Protein AF-A0A9E2MMY2-F1 (afdb_monomer_lite)

Foldseek 3Di:
DDDDDDDDDDDDDDPPPVVPVLCCVVVVVVVVVPPDDDDDDDDDDDDDDDDDDDDDDDDQVVPVFDDVPDQDEDDPDFDAKAFPDWDADPVHRVDIDTDIDRGRHPDDDPVRVVLNVQLVVLVVVDDPVQPDADLRPVCPPGGGDPSLCVGPNSVVRSSVSSVVVSNVCNQLVCPDPNVVVVVVVVLVVCCVVVVDSCPPDDD

Structure (mmCIF, N/CA/C/O backbone):
data_AF-A0A9E2MMY2-F1
#
_entry.id   AF-A0A9E2MMY2-F1
#
loop_
_atom_site.group_PDB
_atom_site.id
_atom_site.type_symbol
_atom_site.label_atom_id
_atom_site.label_alt_id
_atom_site.label_comp_id
_atom_site.label_asym_id
_atom_site.label_entity_id
_atom_site.label_seq_id
_atom_site.pdbx_PDB_ins_code
_atom_site.Cartn_x
_atom_site.Cartn_y
_atom_site.Cartn_z
_atom_site.occupancy
_atom_site.B_iso_or_equiv
_atom_site.auth_seq_id
_atom_site.auth_comp_id
_atom_site.auth_asym_id
_atom_site.auth_atom_id
_atom_site.pdbx_PDB_model_num
ATOM 1 N N . MET A 1 1 ? 23.130 -19.398 -64.963 1.00 34.16 1 MET A N 1
ATOM 2 C CA . MET A 1 1 ? 22.962 -17.946 -64.728 1.00 34.16 1 MET A CA 1
ATOM 3 C C . MET A 1 1 ? 21.479 -17.681 -64.464 1.00 34.16 1 MET A C 1
ATOM 5 O O . MET A 1 1 ? 20.684 -18.118 -65.278 1.00 34.16 1 MET A O 1
ATOM 9 N N . GLY A 1 2 ? 21.105 -17.039 -63.345 1.00 35.06 2 GLY A N 1
ATOM 10 C CA . GLY A 1 2 ? 19.756 -16.465 -63.139 1.00 35.06 2 GLY A CA 1
ATOM 11 C C . GLY A 1 2 ? 18.801 -17.189 -62.168 1.00 35.06 2 GLY A C 1
ATOM 12 O O . GLY A 1 2 ? 18.186 -18.184 -62.518 1.00 35.06 2 GLY A O 1
ATOM 13 N N . LYS A 1 3 ? 18.647 -16.631 -60.956 1.00 42.19 3 LYS A N 1
ATOM 14 C CA . LYS A 1 3 ? 17.659 -16.965 -59.901 1.00 42.19 3 LYS A CA 1
ATOM 15 C C . LYS A 1 3 ? 16.269 -16.361 -60.192 1.00 42.19 3 LYS A C 1
ATOM 17 O O . LYS A 1 3 ? 16.224 -15.300 -60.806 1.00 42.19 3 LYS A O 1
ATOM 22 N N . LYS A 1 4 ? 15.200 -16.913 -59.582 1.00 36.19 4 LYS A N 1
ATOM 23 C CA . LYS A 1 4 ? 14.086 -16.213 -58.860 1.00 36.19 4 LYS A CA 1
ATOM 24 C C . LYS A 1 4 ? 13.080 -17.261 -58.323 1.00 36.19 4 LYS A C 1
ATOM 26 O O . LYS A 1 4 ? 12.493 -17.988 -59.105 1.00 36.19 4 LYS A O 1
ATOM 31 N N . ARG A 1 5 ? 13.066 -17.577 -57.018 1.00 32.00 5 ARG A N 1
ATOM 32 C CA . ARG A 1 5 ? 12.235 -17.007 -55.921 1.00 32.00 5 ARG A CA 1
ATOM 33 C C . ARG A 1 5 ? 10.723 -16.962 -56.214 1.00 32.00 5 ARG A C 1
ATOM 35 O O . ARG A 1 5 ? 10.260 -16.039 -56.870 1.00 32.00 5 ARG A O 1
ATOM 42 N N . LEU A 1 6 ? 9.977 -17.880 -55.593 1.00 31.36 6 LEU A N 1
ATOM 43 C CA . LEU A 1 6 ? 8.548 -17.753 -55.289 1.00 31.36 6 LEU A CA 1
ATOM 44 C C . LEU A 1 6 ? 8.405 -17.636 -53.767 1.00 31.36 6 LEU A C 1
ATOM 46 O O . LEU A 1 6 ? 8.949 -18.445 -53.020 1.00 31.36 6 LEU A O 1
ATOM 50 N N . ASN A 1 7 ? 7.732 -16.578 -53.327 1.00 30.97 7 ASN A N 1
ATOM 51 C CA . ASN A 1 7 ? 7.514 -16.216 -51.934 1.00 30.97 7 ASN A CA 1
ATOM 52 C C . ASN A 1 7 ? 6.001 -16.286 -51.687 1.00 30.97 7 ASN A C 1
ATOM 54 O O . ASN A 1 7 ? 5.249 -15.610 -52.386 1.00 30.97 7 ASN A O 1
ATOM 58 N N . LYS A 1 8 ? 5.550 -17.094 -50.725 1.00 35.22 8 LYS A N 1
ATOM 59 C CA . LYS A 1 8 ? 4.157 -17.100 -50.257 1.00 35.22 8 LYS A CA 1
ATOM 60 C C . LYS A 1 8 ? 4.172 -17.274 -48.738 1.00 35.22 8 LYS A C 1
ATOM 62 O O . LYS A 1 8 ? 4.314 -18.383 -48.241 1.00 35.22 8 LYS A O 1
ATOM 67 N N . LYS A 1 9 ? 4.074 -16.162 -48.007 1.00 37.97 9 LYS A N 1
ATOM 68 C CA . LYS A 1 9 ? 3.714 -16.148 -46.584 1.00 37.97 9 LYS A CA 1
ATOM 69 C C . LYS A 1 9 ? 2.295 -15.592 -46.469 1.00 37.97 9 LYS A C 1
ATOM 71 O O . LYS A 1 9 ? 2.077 -14.413 -46.717 1.00 37.97 9 LYS A O 1
ATOM 76 N N . GLN A 1 10 ? 1.359 -16.472 -46.132 1.00 39.06 10 GLN A N 1
ATOM 77 C CA . GLN A 1 10 ? 0.158 -16.150 -45.355 1.00 39.06 10 GLN A CA 1
ATOM 78 C C . GLN A 1 10 ? 0.608 -16.264 -43.880 1.00 39.06 10 GLN A C 1
ATOM 80 O O . GLN A 1 10 ? 1.403 -17.146 -43.573 1.00 39.06 10 GLN A O 1
ATOM 85 N N . GLY A 1 11 ? 0.339 -15.346 -42.955 1.00 36.75 11 GLY A N 1
ATOM 86 C CA . GLY A 1 11 ? -0.943 -14.726 -42.651 1.00 36.75 11 GLY A CA 1
ATOM 87 C C . GLY A 1 11 ? -1.525 -15.449 -41.433 1.00 36.75 11 GLY A C 1
ATOM 88 O O . GLY A 1 11 ? -2.420 -16.265 -41.601 1.00 36.75 11 GLY A O 1
ATOM 89 N N . LEU A 1 12 ? -0.969 -15.216 -40.236 1.00 35.38 12 LEU A N 1
ATOM 90 C CA . LEU A 1 12 ? -1.560 -15.664 -38.972 1.00 35.38 12 LEU A CA 1
ATOM 91 C C . LEU A 1 12 ? -1.429 -14.536 -37.938 1.00 35.38 12 LEU A C 1
ATOM 93 O O . LEU A 1 12 ? -0.356 -13.953 -37.784 1.00 35.38 12 LEU A O 1
ATOM 97 N N . SER A 1 13 ? -2.567 -14.186 -37.347 1.00 35.31 13 SER A N 1
ATOM 98 C CA . SER A 1 13 ? -2.891 -12.875 -36.785 1.00 35.31 13 SER A CA 1
ATOM 99 C C . SER A 1 13 ? -2.372 -12.625 -35.364 1.00 35.31 13 SER A C 1
ATOM 101 O O . SER A 1 13 ? -1.990 -13.530 -34.629 1.00 35.31 13 SER A O 1
ATOM 103 N N . PHE A 1 14 ? -2.371 -11.340 -35.016 1.00 33.84 14 PHE A N 1
ATOM 104 C CA . PHE A 1 14 ? -1.558 -10.647 -34.017 1.00 33.84 14 PHE A CA 1
ATOM 105 C C . PHE A 1 14 ? -1.984 -10.779 -32.543 1.00 33.84 14 PHE A C 1
ATOM 107 O O . PHE A 1 14 ? -1.267 -10.305 -31.666 1.00 33.84 14 PHE A O 1
ATOM 114 N N . GLU A 1 15 ? -3.114 -11.415 -32.234 1.00 37.75 15 GLU A N 1
ATOM 115 C CA . GLU A 1 15 ? -3.654 -11.435 -30.861 1.00 37.75 15 GLU A CA 1
ATOM 116 C C . GLU A 1 15 ? -2.838 -12.291 -29.874 1.00 37.75 15 GLU A C 1
ATOM 118 O O . GLU A 1 15 ? -2.924 -12.103 -28.664 1.00 37.75 15 GLU A O 1
ATOM 123 N N . VAL A 1 16 ? -1.987 -13.198 -30.363 1.00 38.97 16 VAL A N 1
ATOM 124 C CA . VAL A 1 16 ? -1.339 -14.223 -29.522 1.00 38.97 16 VAL A CA 1
ATOM 125 C C . VAL A 1 16 ? -0.078 -13.719 -28.797 1.00 38.97 16 VAL A C 1
ATOM 127 O O . VAL A 1 16 ? 0.334 -14.302 -27.797 1.00 38.97 16 VAL A O 1
ATOM 130 N N . ILE A 1 17 ? 0.557 -12.633 -29.255 1.00 43.91 17 ILE A N 1
ATOM 131 C CA . ILE A 1 17 ? 1.923 -12.285 -28.808 1.00 43.91 17 ILE A CA 1
ATOM 132 C C . ILE A 1 17 ? 1.941 -11.183 -27.735 1.00 43.91 17 ILE A C 1
ATOM 134 O O . ILE A 1 17 ? 2.818 -11.198 -26.870 1.00 43.91 17 ILE A O 1
ATOM 138 N N . CYS A 1 18 ? 0.939 -10.295 -27.697 1.00 33.91 18 CYS A N 1
ATOM 139 C CA . CYS A 1 18 ? 0.787 -9.316 -26.609 1.00 33.91 18 CYS A CA 1
ATOM 140 C C . CYS A 1 18 ? 0.505 -9.974 -25.249 1.00 33.91 18 CYS A C 1
ATOM 142 O O . CYS A 1 18 ? 0.874 -9.411 -24.220 1.00 33.91 18 CYS A O 1
ATOM 144 N N . LEU A 1 19 ? -0.049 -11.193 -25.236 1.00 37.06 19 LEU A N 1
ATOM 145 C CA . LEU A 1 19 ? -0.150 -11.996 -24.018 1.00 37.06 19 LEU A CA 1
ATOM 146 C C . LEU A 1 19 ? 1.226 -12.419 -23.478 1.00 37.06 19 LEU A C 1
ATOM 148 O O . LEU A 1 19 ? 1.378 -12.529 -22.270 1.00 37.06 19 LEU A O 1
ATOM 152 N N . GLY A 1 20 ? 2.236 -12.636 -24.329 1.00 34.47 20 GLY A N 1
ATOM 153 C CA . GLY A 1 20 ? 3.496 -13.289 -23.946 1.00 34.47 20 GLY A CA 1
ATOM 154 C C . GLY A 1 20 ? 4.449 -12.433 -23.105 1.00 34.47 20 GLY A C 1
ATOM 155 O O . GLY A 1 20 ? 5.055 -12.931 -22.157 1.00 34.47 20 GLY A O 1
ATOM 156 N N . ALA A 1 21 ? 4.575 -11.139 -23.411 1.00 40.56 21 ALA A N 1
ATOM 157 C CA . ALA A 1 21 ? 5.484 -10.243 -22.682 1.00 40.56 21 ALA A CA 1
ATOM 158 C C . ALA A 1 21 ? 4.970 -9.925 -21.272 1.00 40.56 21 ALA A C 1
ATOM 160 O O . ALA A 1 21 ? 5.740 -9.828 -20.317 1.00 40.56 21 ALA A O 1
ATOM 161 N N . ALA A 1 22 ? 3.655 -9.848 -21.129 1.00 38.72 22 ALA A N 1
ATOM 162 C CA . ALA A 1 22 ? 3.028 -9.756 -19.834 1.00 38.72 22 ALA A CA 1
ATOM 163 C C . ALA A 1 22 ? 2.937 -11.069 -19.083 1.00 38.72 22 ALA A C 1
ATOM 165 O O . ALA A 1 22 ? 3.104 -11.060 -17.868 1.00 38.72 22 ALA A O 1
ATOM 166 N N . LEU A 1 23 ? 2.752 -12.191 -19.787 1.00 36.75 23 LEU A N 1
ATOM 167 C CA . LEU A 1 23 ? 2.915 -13.506 -19.185 1.00 36.75 23 LEU A CA 1
ATOM 168 C C . LEU A 1 23 ? 4.299 -13.626 -18.552 1.00 36.75 23 LEU A C 1
ATOM 170 O O . LEU A 1 23 ? 4.394 -14.224 -17.504 1.00 36.75 23 LEU A O 1
ATOM 174 N N . CYS A 1 24 ? 5.365 -13.045 -19.111 1.00 39.19 24 CYS A N 1
ATOM 175 C CA . CYS A 1 24 ? 6.695 -13.124 -18.496 1.00 39.19 24 CYS A CA 1
ATOM 176 C C . CYS A 1 24 ? 6.845 -12.292 -17.213 1.00 39.19 24 CYS A C 1
ATOM 178 O O . CYS A 1 24 ? 7.528 -12.736 -16.292 1.00 39.19 24 CYS A O 1
ATOM 180 N N . VAL A 1 25 ? 6.212 -11.119 -17.120 1.00 45.75 25 VAL A N 1
ATOM 181 C CA . VAL A 1 25 ? 6.249 -10.301 -15.893 1.00 45.75 25 VAL A CA 1
ATOM 182 C C . VAL A 1 25 ? 5.303 -10.881 -14.836 1.00 45.75 25 VAL A C 1
ATOM 184 O O . VAL A 1 25 ? 5.687 -11.009 -13.677 1.00 45.75 25 VAL A O 1
ATOM 187 N N . VAL A 1 26 ? 4.116 -11.340 -15.245 1.00 44.44 26 VAL A N 1
ATOM 188 C CA . VAL A 1 26 ? 3.128 -11.974 -14.362 1.00 44.44 26 VAL A CA 1
ATOM 189 C C . VAL A 1 26 ? 3.570 -13.383 -13.940 1.00 44.44 26 VAL A C 1
ATOM 191 O O . VAL A 1 26 ? 3.499 -13.671 -12.755 1.00 44.44 26 VAL A O 1
ATOM 194 N N . LEU A 1 27 ? 4.127 -14.237 -14.817 1.00 41.03 27 LEU A N 1
ATOM 195 C CA . LEU A 1 27 ? 4.747 -15.517 -14.412 1.00 41.03 27 LEU A CA 1
ATOM 196 C C . LEU A 1 27 ? 6.013 -15.306 -13.589 1.00 41.03 27 LEU A C 1
ATOM 198 O O . LEU A 1 27 ? 6.282 -16.124 -12.719 1.00 41.03 27 LEU A O 1
ATOM 202 N N . GLY A 1 28 ? 6.800 -14.259 -13.845 1.00 37.38 28 GLY A N 1
ATOM 203 C CA . GLY A 1 28 ? 7.995 -13.968 -13.052 1.00 37.38 28 GLY A CA 1
ATOM 204 C C . GLY A 1 28 ? 7.655 -13.663 -11.592 1.00 37.38 28 GLY A C 1
ATOM 205 O O . GLY A 1 28 ? 8.323 -14.160 -10.690 1.00 37.38 28 GLY A O 1
ATOM 206 N N . VAL A 1 29 ? 6.572 -12.914 -11.364 1.00 43.22 29 VAL A N 1
ATOM 207 C CA . VAL A 1 29 ? 6.043 -12.619 -10.023 1.00 43.22 29 VAL A CA 1
ATOM 208 C C . VAL A 1 29 ? 5.261 -13.816 -9.456 1.00 43.22 29 VAL A C 1
ATOM 210 O O . VAL A 1 29 ? 5.439 -14.170 -8.295 1.00 43.22 29 VAL A O 1
ATOM 213 N N . PHE A 1 30 ? 4.470 -14.519 -10.273 1.00 37.09 30 PHE A N 1
ATOM 214 C CA . PHE A 1 30 ? 3.675 -15.680 -9.852 1.00 37.09 30 PHE A CA 1
ATOM 215 C C . PHE A 1 30 ? 4.541 -16.892 -9.479 1.00 37.09 30 PHE A C 1
ATOM 217 O O . PHE A 1 30 ? 4.286 -17.519 -8.461 1.00 37.09 30 PHE A O 1
ATOM 224 N N . LEU A 1 31 ? 5.604 -17.210 -10.227 1.00 38.94 31 LEU A N 1
ATOM 225 C CA . LEU A 1 31 ? 6.521 -18.315 -9.901 1.00 38.94 31 LEU A CA 1
ATOM 226 C C . LEU A 1 31 ? 7.368 -18.041 -8.648 1.00 38.94 31 LEU A C 1
ATOM 228 O O . LEU A 1 31 ? 7.839 -18.991 -8.025 1.00 38.94 31 LEU A O 1
ATOM 232 N N . LEU A 1 32 ? 7.534 -16.771 -8.260 1.00 38.75 32 LEU A N 1
ATOM 233 C CA . LEU A 1 32 ? 8.183 -16.394 -7.003 1.00 38.75 32 LEU A CA 1
ATOM 234 C C . LEU A 1 32 ? 7.236 -16.559 -5.797 1.00 38.75 32 LEU A C 1
ATOM 236 O O . LEU A 1 32 ? 7.692 -16.890 -4.708 1.00 38.75 32 LEU A O 1
ATOM 240 N N . VAL A 1 33 ? 5.924 -16.381 -6.001 1.00 38.16 33 VAL A N 1
ATOM 241 C CA . VAL A 1 33 ? 4.885 -16.500 -4.959 1.00 38.16 33 VAL A CA 1
ATOM 242 C C . VAL A 1 33 ? 4.373 -17.944 -4.795 1.00 38.16 33 VAL A C 1
ATOM 244 O O . VAL A 1 33 ? 4.012 -18.346 -3.693 1.00 38.16 33 VAL A O 1
ATOM 247 N N . ASN A 1 34 ? 4.393 -18.772 -5.847 1.00 35.41 34 ASN A N 1
ATOM 248 C CA . ASN A 1 34 ? 3.735 -20.090 -5.868 1.00 35.41 34 ASN A CA 1
ATOM 249 C C . ASN A 1 34 ? 4.626 -21.305 -5.529 1.00 35.41 34 ASN A C 1
ATOM 251 O O . ASN A 1 34 ? 4.376 -22.421 -5.981 1.00 35.41 34 ASN A O 1
ATOM 255 N N . GLN A 1 35 ? 5.650 -21.127 -4.690 1.00 39.09 35 GLN A N 1
ATOM 256 C CA . GLN A 1 35 ? 6.367 -22.252 -4.058 1.00 39.09 35 GLN A CA 1
ATOM 257 C C . GLN A 1 35 ? 5.561 -22.913 -2.921 1.00 39.09 35 GLN A C 1
ATOM 259 O O . GLN A 1 35 ? 6.082 -23.770 -2.210 1.00 39.09 35 GLN A O 1
ATOM 264 N N . ASN A 1 36 ? 4.290 -22.549 -2.727 1.00 45.91 36 ASN A N 1
ATOM 265 C CA . ASN A 1 36 ? 3.460 -23.131 -1.684 1.00 45.91 36 ASN A CA 1
ATOM 266 C C . ASN A 1 36 ? 2.007 -23.291 -2.147 1.00 45.91 36 ASN A C 1
ATOM 268 O O . ASN A 1 36 ? 1.392 -22.332 -2.597 1.00 45.91 36 ASN A O 1
ATOM 272 N N . LYS A 1 37 ? 1.465 -24.492 -1.909 1.00 40.81 37 LYS A N 1
ATOM 273 C CA . LYS A 1 37 ? 0.063 -24.933 -2.060 1.00 40.81 37 LYS A CA 1
ATOM 274 C C . LYS A 1 37 ? -0.327 -25.529 -3.420 1.00 40.81 37 LYS A C 1
ATOM 276 O O . LYS A 1 37 ? -0.730 -24.866 -4.369 1.00 40.81 37 LYS A O 1
ATOM 281 N N . GLY A 1 38 ? -0.300 -26.861 -3.442 1.00 30.50 38 GLY A N 1
ATOM 282 C CA . GLY A 1 38 ? -1.180 -27.656 -4.288 1.00 30.50 38 GLY A CA 1
ATOM 283 C C . GLY A 1 38 ? -2.583 -27.809 -3.684 1.00 30.50 38 GLY A C 1
ATOM 284 O O . GLY A 1 38 ? -2.770 -27.606 -2.488 1.00 30.50 38 GLY A O 1
ATOM 285 N N . LEU A 1 39 ? -3.493 -28.277 -4.552 1.00 31.38 39 LEU A N 1
ATOM 286 C CA . LEU A 1 39 ? -4.839 -28.850 -4.343 1.00 31.38 39 LEU A CA 1
ATOM 287 C C . LEU A 1 39 ? -6.065 -28.007 -4.770 1.00 31.38 39 LEU A C 1
ATOM 289 O O . LEU A 1 39 ? -6.572 -27.164 -4.048 1.00 31.38 39 LEU A O 1
ATOM 293 N N . GLN A 1 40 ? -6.583 -28.437 -5.933 1.00 28.12 40 GLN A N 1
ATOM 294 C CA . GLN A 1 40 ? -7.980 -28.801 -6.258 1.00 28.12 40 GLN A CA 1
ATOM 295 C C . GLN A 1 40 ? -9.056 -27.722 -6.514 1.00 28.12 40 GLN A C 1
ATOM 297 O O . GLN A 1 40 ? -9.657 -27.148 -5.619 1.00 28.12 40 GLN A O 1
ATOM 302 N N . LYS A 1 41 ? -9.364 -27.609 -7.818 1.00 32.75 41 LYS A N 1
ATOM 303 C CA . LYS A 1 41 ? -10.674 -27.596 -8.511 1.00 32.75 41 LYS A CA 1
ATOM 304 C C . LYS A 1 41 ? -11.957 -27.511 -7.659 1.00 32.75 41 LYS A C 1
ATOM 306 O O . LYS A 1 41 ? -12.248 -28.426 -6.899 1.00 32.75 41 LYS A O 1
ATOM 311 N N . SER A 1 42 ? -12.866 -26.609 -8.042 1.00 26.83 42 SER A N 1
ATOM 312 C CA . SER A 1 42 ? -14.202 -26.991 -8.547 1.00 26.83 42 SER A CA 1
ATOM 313 C C . SER A 1 42 ? -14.981 -25.794 -9.115 1.00 26.83 42 SER A C 1
ATOM 315 O O . SER A 1 42 ? -14.781 -24.643 -8.750 1.00 26.83 42 SER A O 1
ATOM 317 N N . SER A 1 43 ? -15.807 -26.118 -10.103 1.00 27.80 43 SER A N 1
ATOM 318 C CA . SER A 1 43 ? -16.690 -25.280 -10.913 1.00 27.80 43 SER A CA 1
ATOM 319 C C . SER A 1 43 ? -17.951 -24.830 -10.179 1.00 27.80 43 SER A C 1
ATOM 321 O O . SER A 1 43 ? -18.477 -25.624 -9.407 1.00 27.80 43 SER A O 1
ATOM 323 N N . LEU A 1 44 ? -18.536 -23.696 -10.581 1.00 26.50 44 LEU A N 1
ATOM 324 C CA . LEU A 1 44 ? -19.934 -23.573 -11.045 1.00 26.50 44 LEU A CA 1
ATOM 325 C C . LEU A 1 44 ? -20.253 -22.093 -11.299 1.00 26.50 44 LEU A C 1
ATOM 327 O O . LEU A 1 44 ? -20.011 -21.241 -10.451 1.00 26.50 44 LEU A O 1
ATOM 331 N N . GLY A 1 45 ? -20.747 -21.789 -12.499 1.00 26.41 45 GLY A N 1
ATOM 332 C CA . GLY A 1 45 ? -21.115 -20.434 -12.896 1.00 26.41 45 GLY A CA 1
ATOM 333 C C . GLY A 1 45 ? -22.561 -20.090 -12.580 1.00 26.41 45 GLY A C 1
ATOM 334 O O . GLY A 1 45 ? -23.385 -20.984 -12.441 1.00 26.41 45 GLY A O 1
ATOM 335 N N . VAL A 1 46 ? -22.865 -18.793 -12.579 1.00 25.97 46 VAL A N 1
ATOM 336 C CA . VAL A 1 46 ? -24.166 -18.240 -12.969 1.00 25.97 46 VAL A CA 1
ATOM 337 C C . VAL A 1 46 ? -23.909 -16.885 -13.627 1.00 25.97 46 VAL A C 1
ATOM 339 O O . VAL A 1 46 ? -23.142 -16.061 -13.138 1.00 25.97 46 VAL A O 1
ATOM 342 N N . SER A 1 47 ? -24.533 -16.716 -14.786 1.00 28.81 47 SER A N 1
ATOM 343 C CA . SER A 1 47 ? -24.545 -15.521 -15.617 1.00 28.81 47 SER A CA 1
ATOM 344 C C . SER A 1 47 ? -25.461 -14.457 -15.012 1.00 28.81 47 SER A C 1
ATOM 346 O O . SER A 1 47 ? -26.582 -14.780 -14.622 1.00 28.81 47 SER A O 1
ATOM 348 N N . GLN A 1 48 ? -25.033 -13.195 -15.001 1.00 28.39 48 GLN A N 1
ATOM 349 C CA . GLN A 1 48 ? -25.959 -12.068 -15.072 1.00 28.39 48 GLN A CA 1
ATOM 350 C C . GLN A 1 48 ? -25.280 -10.882 -15.756 1.00 28.39 48 GLN A C 1
ATOM 352 O O . GLN A 1 48 ? -24.213 -10.417 -15.367 1.00 28.39 48 GLN A O 1
ATOM 357 N N . THR A 1 49 ? -25.906 -10.474 -16.851 1.00 32.44 49 THR A N 1
ATOM 358 C CA . THR A 1 49 ? -25.566 -9.364 -17.733 1.00 32.44 49 THR A CA 1
ATOM 359 C C . THR A 1 49 ? -25.715 -8.032 -17.003 1.00 32.44 49 THR A C 1
ATOM 361 O O . THR A 1 49 ? -26.797 -7.748 -16.490 1.00 32.44 49 THR A O 1
ATOM 364 N N . ALA A 1 50 ? -24.669 -7.205 -17.003 1.00 29.42 50 ALA A N 1
ATOM 365 C CA . ALA A 1 50 ? -24.754 -5.805 -16.604 1.00 29.42 50 ALA A CA 1
ATOM 366 C C . ALA A 1 50 ? -24.493 -4.915 -17.823 1.00 29.42 50 ALA A C 1
ATOM 368 O O . ALA A 1 50 ? -23.427 -4.937 -18.438 1.00 29.42 50 ALA A O 1
ATOM 369 N N . GLU A 1 51 ? -25.548 -4.199 -18.178 1.00 27.39 51 GLU A N 1
ATOM 370 C CA . GLU A 1 51 ? -25.657 -3.190 -19.215 1.00 27.39 51 GLU A CA 1
ATOM 371 C C . GLU A 1 51 ? -24.834 -1.943 -18.859 1.00 27.39 51 GLU A C 1
ATOM 373 O O . GLU A 1 51 ? -24.595 -1.629 -17.692 1.00 27.39 51 GLU A O 1
ATOM 378 N N . ALA A 1 52 ? -24.355 -1.267 -19.899 1.00 32.78 52 ALA A N 1
ATOM 379 C CA . ALA A 1 52 ? -23.395 -0.181 -19.834 1.00 32.78 52 ALA A CA 1
ATOM 380 C C . ALA A 1 52 ? -23.915 1.056 -19.083 1.00 32.78 52 ALA A C 1
ATOM 382 O O . ALA A 1 52 ? -24.999 1.561 -19.365 1.00 32.78 52 ALA A O 1
ATOM 383 N N . ALA A 1 53 ? -23.060 1.636 -18.241 1.00 24.72 53 ALA A N 1
ATOM 384 C CA . ALA A 1 53 ? -23.133 3.046 -17.881 1.00 24.72 53 ALA A CA 1
ATOM 385 C C . ALA A 1 53 ? -21.718 3.631 -17.856 1.00 24.72 53 ALA A C 1
ATOM 387 O O . ALA A 1 53 ? -20.900 3.362 -16.980 1.00 24.72 53 ALA A O 1
ATOM 388 N N . HIS A 1 54 ? -21.438 4.415 -18.889 1.00 37.16 54 HIS A N 1
ATOM 389 C CA . HIS A 1 54 ? -20.295 5.301 -18.994 1.00 37.16 54 HIS A CA 1
ATOM 390 C C . HIS A 1 54 ? -20.506 6.465 -18.015 1.00 37.16 54 HIS A C 1
ATOM 392 O O . HIS A 1 54 ? -21.419 7.264 -18.215 1.00 37.16 54 HIS A O 1
ATOM 398 N N . SER A 1 55 ? -19.682 6.594 -16.976 1.00 26.92 55 SER A N 1
ATOM 399 C CA . SER A 1 55 ? -19.629 7.833 -16.193 1.00 26.92 55 SER A CA 1
ATOM 400 C C . SER A 1 55 ? -18.258 8.041 -15.554 1.00 26.92 55 SER A C 1
ATOM 402 O O . SER A 1 55 ? -17.913 7.420 -14.555 1.00 26.92 55 SER A O 1
ATOM 404 N N . THR A 1 56 ? -17.513 8.950 -16.185 1.00 27.27 56 THR A N 1
ATOM 405 C CA . THR A 1 56 ? -16.709 10.019 -15.572 1.00 27.27 56 THR A CA 1
ATOM 406 C C . THR A 1 56 ? -15.810 9.680 -14.379 1.00 27.27 56 THR A C 1
ATOM 408 O O . THR A 1 56 ? -16.239 9.482 -13.249 1.00 27.27 56 THR A O 1
ATOM 411 N N . SER A 1 57 ? -14.513 9.783 -14.663 1.00 37.09 57 SER A N 1
ATOM 412 C CA . SER A 1 57 ? -13.377 9.884 -13.752 1.00 37.09 57 SER A CA 1
ATOM 413 C C . SER A 1 57 ? -13.588 10.872 -12.592 1.00 37.09 57 SER A C 1
ATOM 415 O O . SER A 1 57 ? -13.512 12.085 -12.790 1.00 37.09 57 SER A O 1
ATOM 417 N N . SER A 1 58 ? -13.751 10.368 -11.368 1.00 32.34 58 SER A N 1
ATOM 418 C CA . SER A 1 58 ? -13.674 11.193 -10.148 1.00 32.34 58 SER A CA 1
ATOM 419 C C . SER A 1 58 ? -13.099 10.458 -8.926 1.00 32.34 58 SER A C 1
ATOM 421 O O . SER A 1 58 ? -13.422 10.809 -7.798 1.00 32.34 58 SER A O 1
ATOM 423 N N . GLY A 1 59 ? -12.246 9.444 -9.124 1.00 33.47 59 GLY A N 1
ATOM 424 C CA . GLY A 1 59 ? -11.565 8.734 -8.023 1.00 33.47 59 GLY A CA 1
ATOM 425 C C . GLY A 1 59 ? -10.110 9.159 -7.775 1.00 33.47 59 GLY A C 1
ATOM 426 O O . GLY A 1 59 ? -9.581 8.947 -6.693 1.00 33.47 59 GLY A O 1
ATOM 427 N N . GLN A 1 60 ? -9.446 9.783 -8.757 1.00 38.06 60 GLN A N 1
ATOM 428 C CA . GLN A 1 60 ? -7.984 9.972 -8.730 1.00 38.06 60 GLN A CA 1
ATOM 429 C C . GLN A 1 60 ? -7.503 11.125 -7.832 1.00 38.06 60 GLN A C 1
ATOM 431 O O . GLN A 1 60 ? -6.378 11.084 -7.348 1.00 38.06 60 GLN A O 1
ATOM 436 N N . ALA A 1 61 ? -8.334 12.144 -7.591 1.00 32.97 61 ALA A N 1
ATOM 437 C CA . ALA A 1 61 ? -7.946 13.310 -6.788 1.00 32.97 61 ALA A CA 1
ATOM 438 C C . ALA A 1 61 ? -8.064 13.084 -5.268 1.00 32.97 61 ALA A C 1
ATOM 440 O O . ALA A 1 61 ? -7.474 13.837 -4.503 1.00 32.97 61 ALA A O 1
ATOM 441 N N . VAL A 1 62 ? -8.807 12.059 -4.836 1.00 42.50 62 VAL A N 1
ATOM 442 C CA . VAL A 1 62 ? -9.113 11.806 -3.415 1.00 42.50 62 VAL A CA 1
ATOM 443 C C . VAL A 1 62 ? -7.970 11.071 -2.698 1.00 42.50 62 VAL A C 1
ATOM 445 O O . VAL A 1 62 ? -7.797 11.254 -1.502 1.00 42.50 62 VAL A O 1
ATOM 448 N N . TYR A 1 63 ? -7.140 10.322 -3.432 1.00 58.69 63 TYR A N 1
ATOM 449 C CA . TYR A 1 63 ? -6.087 9.455 -2.875 1.00 58.69 63 TYR A CA 1
ATOM 450 C C . TYR A 1 63 ? -4.653 9.954 -3.120 1.00 58.69 63 TYR A C 1
ATOM 452 O O . TYR A 1 63 ? -3.697 9.216 -2.912 1.00 58.69 63 TYR A O 1
ATOM 460 N N . GLY A 1 64 ? -4.468 11.179 -3.630 1.00 80.12 64 GLY A N 1
ATOM 461 C CA . GLY A 1 64 ? -3.126 11.723 -3.899 1.00 80.12 64 GLY A CA 1
ATOM 462 C C . GLY A 1 64 ? -2.291 10.921 -4.915 1.00 80.12 64 GLY A C 1
ATOM 463 O O . GLY A 1 64 ? -1.072 11.077 -4.969 1.00 80.12 64 GLY A O 1
ATOM 464 N N . LEU A 1 65 ? -2.926 10.066 -5.724 1.00 87.88 65 LEU A N 1
ATOM 465 C CA . LEU A 1 65 ? -2.236 9.160 -6.642 1.00 87.88 65 LEU A CA 1
ATOM 466 C C . LEU A 1 65 ? -1.593 9.918 -7.818 1.00 87.88 65 LEU A C 1
ATOM 468 O O . LEU A 1 65 ? -2.157 10.902 -8.313 1.00 87.88 65 LEU A O 1
ATOM 472 N N . PRO A 1 66 ? -0.435 9.452 -8.329 1.00 90.00 66 PRO A N 1
ATOM 473 C CA . PRO A 1 66 ? 0.201 10.067 -9.487 1.00 90.00 66 PRO A CA 1
ATOM 474 C C . PRO A 1 66 ? -0.701 9.979 -10.721 1.00 90.00 66 PRO A C 1
ATOM 476 O O . PRO A 1 66 ? -1.450 9.017 -10.906 1.00 90.00 66 PRO A O 1
ATOM 479 N N . LYS A 1 67 ? -0.618 10.962 -11.620 1.00 91.00 67 LYS A N 1
ATOM 480 C CA . LYS A 1 67 ? -1.400 10.921 -12.864 1.00 91.00 67 LYS A CA 1
ATOM 481 C C . LYS A 1 67 ? -0.959 9.736 -13.734 1.00 91.00 67 LYS A C 1
ATOM 483 O O . LYS A 1 67 ? 0.226 9.389 -13.728 1.00 91.00 67 LYS A O 1
ATOM 488 N N . PRO A 1 68 ? -1.858 9.138 -14.537 1.00 86.31 68 PRO A N 1
ATOM 489 C CA . PRO A 1 68 ? -1.450 8.156 -15.537 1.00 86.31 68 PRO A CA 1
ATOM 490 C C . PRO A 1 68 ? -0.308 8.712 -16.395 1.00 86.31 68 PRO A C 1
ATOM 492 O O . PRO A 1 68 ? -0.328 9.891 -16.744 1.00 86.31 68 PRO A O 1
ATOM 495 N N . THR A 1 69 ? 0.693 7.886 -16.716 1.00 85.25 69 THR A N 1
ATOM 496 C CA . THR A 1 69 ? 1.922 8.254 -17.465 1.00 85.25 69 THR A CA 1
ATOM 497 C C . THR A 1 69 ? 2.898 9.220 -16.779 1.00 85.25 69 THR A C 1
ATOM 499 O O . THR A 1 69 ? 3.956 9.513 -17.336 1.00 85.25 69 THR A O 1
ATOM 502 N N . GLN A 1 70 ? 2.603 9.690 -15.565 1.00 92.00 70 GLN A N 1
ATOM 503 C CA . GLN A 1 70 ? 3.557 10.474 -14.789 1.00 92.00 70 GLN A CA 1
ATOM 504 C C . GLN A 1 70 ? 4.731 9.594 -14.348 1.00 92.00 70 GLN A C 1
ATOM 506 O O . GLN A 1 70 ? 4.539 8.592 -13.662 1.00 92.00 70 GLN A O 1
ATOM 511 N N . LEU A 1 71 ? 5.952 10.004 -14.701 1.00 92.12 71 LEU A N 1
ATOM 512 C CA . LEU A 1 71 ? 7.158 9.378 -14.169 1.00 92.12 71 LEU A CA 1
ATOM 513 C C . LEU A 1 71 ? 7.352 9.791 -12.706 1.00 92.12 71 LEU A C 1
ATOM 515 O O . LEU A 1 71 ? 7.321 10.981 -12.384 1.00 92.12 71 LEU A O 1
ATOM 519 N N . ILE A 1 72 ? 7.582 8.810 -11.840 1.00 94.06 72 ILE A N 1
ATOM 520 C CA . ILE A 1 72 ? 7.830 8.993 -10.408 1.00 94.06 72 ILE A CA 1
ATOM 521 C C . ILE A 1 72 ? 9.224 8.482 -10.029 1.00 94.06 72 ILE A C 1
ATOM 523 O O . ILE A 1 72 ? 9.797 7.617 -10.694 1.00 94.06 72 ILE A O 1
ATOM 527 N N . SER A 1 73 ? 9.795 9.045 -8.967 1.00 91.69 73 SER A N 1
ATOM 528 C CA . SER A 1 73 ? 11.092 8.639 -8.420 1.00 91.69 73 SER A CA 1
ATOM 529 C C . SER A 1 73 ? 10.922 7.876 -7.113 1.00 91.69 73 SER A C 1
ATOM 531 O O . SER A 1 73 ? 9.887 7.967 -6.460 1.00 91.69 73 SER A O 1
ATOM 533 N N . THR A 1 74 ? 11.971 7.170 -6.698 1.00 91.38 74 THR A N 1
ATOM 534 C CA . THR A 1 74 ? 12.034 6.584 -5.357 1.00 91.38 74 THR A CA 1
ATOM 535 C C . THR A 1 74 ? 11.945 7.675 -4.293 1.00 91.38 74 THR A C 1
ATOM 537 O O . THR A 1 74 ? 12.541 8.747 -4.449 1.00 91.38 74 THR A O 1
ATOM 540 N N . SER A 1 75 ? 11.234 7.388 -3.207 1.00 87.38 75 SER A N 1
ATOM 541 C CA . SER A 1 75 ? 11.268 8.199 -1.995 1.00 87.38 75 SER A CA 1
ATOM 542 C C . SER A 1 75 ? 12.636 8.096 -1.308 1.00 87.38 75 SER A C 1
ATOM 544 O O . SER A 1 75 ? 13.504 7.301 -1.688 1.00 87.38 75 SER A O 1
ATOM 546 N N . LYS A 1 76 ? 12.846 8.929 -0.286 1.00 91.38 76 LYS A N 1
ATOM 547 C CA . LYS A 1 76 ? 13.910 8.680 0.688 1.00 91.38 76 LYS A CA 1
ATOM 548 C C . LYS A 1 76 ? 13.546 7.442 1.508 1.00 91.38 76 LYS A C 1
ATOM 550 O O . LYS A 1 76 ? 12.372 7.108 1.642 1.00 91.38 76 LYS A O 1
ATOM 555 N N . ILE A 1 77 ? 14.561 6.788 2.058 1.00 91.38 77 ILE A N 1
ATOM 556 C CA . ILE A 1 77 ? 14.349 5.737 3.053 1.00 91.38 77 ILE A CA 1
ATOM 557 C C . ILE A 1 77 ? 13.703 6.398 4.275 1.00 91.38 77 ILE A C 1
ATOM 559 O O . ILE A 1 77 ? 14.242 7.385 4.772 1.00 91.38 77 ILE A O 1
ATOM 563 N N . HIS A 1 78 ? 12.554 5.876 4.691 1.00 88.94 78 HIS A N 1
ATOM 564 C CA . HIS A 1 78 ? 11.880 6.204 5.944 1.00 88.94 78 HIS A CA 1
ATOM 565 C C . HIS A 1 78 ? 11.042 4.993 6.367 1.00 88.94 78 HIS A C 1
ATOM 567 O O . HIS A 1 78 ? 10.682 4.165 5.518 1.00 88.94 78 HIS A O 1
ATOM 573 N N . SER A 1 79 ? 10.732 4.930 7.652 1.00 89.69 79 SER A N 1
ATOM 574 C CA . SER A 1 79 ? 9.849 3.954 8.277 1.00 89.69 79 SER A CA 1
ATOM 575 C C . SER A 1 79 ? 8.582 4.667 8.743 1.00 89.69 79 SER A C 1
ATOM 577 O O . SER A 1 79 ? 8.664 5.686 9.423 1.00 89.69 79 SER A O 1
ATOM 579 N N . SER A 1 80 ? 7.419 4.146 8.357 1.00 90.81 80 SER A N 1
ATOM 580 C CA . SER A 1 80 ? 6.126 4.725 8.735 1.00 90.81 80 SER A CA 1
ATOM 581 C C . SER A 1 80 ? 5.662 4.213 10.097 1.00 90.81 80 SER A C 1
ATOM 583 O O . SER A 1 80 ? 6.031 3.095 10.462 1.00 90.81 80 SER A O 1
ATOM 585 N N . PRO A 1 81 ? 4.802 4.963 10.807 1.00 95.06 81 PRO A N 1
ATOM 586 C CA . PRO A 1 81 ? 4.201 4.502 12.048 1.00 95.06 81 PRO A CA 1
ATOM 587 C C . PRO A 1 81 ? 3.503 3.148 11.900 1.00 95.06 81 PRO A C 1
ATOM 589 O O . PRO A 1 81 ? 2.861 2.866 10.885 1.00 95.06 81 PRO A O 1
ATOM 592 N N . VAL A 1 82 ? 3.591 2.313 12.935 1.00 95.31 82 VAL A N 1
ATOM 593 C CA . VAL A 1 82 ? 3.003 0.968 12.936 1.00 95.31 82 VAL A CA 1
ATOM 594 C C . VAL A 1 82 ? 2.185 0.699 14.190 1.00 95.31 82 VAL A C 1
ATOM 596 O O . VAL A 1 82 ? 2.548 1.066 15.306 1.00 95.31 82 VAL A O 1
ATOM 599 N N . LEU A 1 83 ? 1.075 -0.022 14.025 1.00 95.44 83 LEU A N 1
ATOM 600 C CA . LEU A 1 83 ? 0.334 -0.588 15.148 1.00 95.44 83 LEU A CA 1
ATOM 601 C C . LEU A 1 83 ? 1.101 -1.804 15.677 1.00 95.44 83 LEU A C 1
ATOM 603 O O . LEU A 1 83 ? 1.152 -2.854 15.040 1.00 95.44 83 LEU A O 1
ATOM 607 N N . LYS A 1 84 ? 1.711 -1.652 16.853 1.00 95.44 84 LYS A N 1
ATOM 608 C CA . LYS A 1 84 ? 2.616 -2.643 17.452 1.00 95.44 84 LYS A CA 1
ATOM 609 C C . 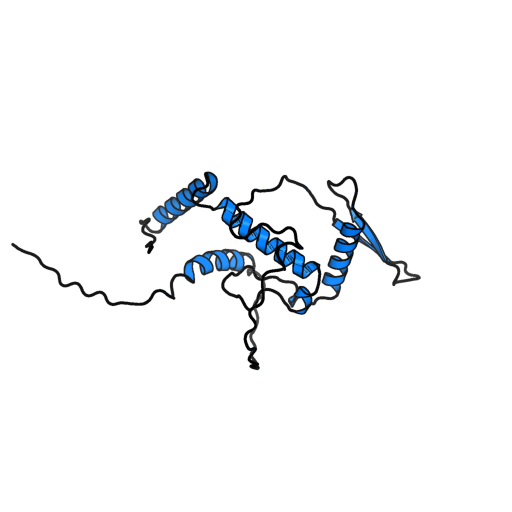LYS A 1 84 ? 1.895 -3.663 18.319 1.00 95.44 84 LYS A C 1
ATOM 611 O O . LYS A 1 84 ? 2.364 -4.788 18.483 1.00 95.44 84 LYS A O 1
ATOM 616 N N . GLY A 1 85 ? 0.765 -3.275 18.899 1.00 95.31 85 GLY A N 1
ATOM 617 C CA . GLY A 1 85 ? 0.003 -4.175 19.745 1.00 95.31 85 GLY A CA 1
ATOM 618 C C . GLY A 1 85 ? -1.322 -3.611 20.217 1.00 95.31 85 GLY A C 1
ATOM 619 O O . GLY A 1 85 ? -1.657 -2.448 19.995 1.00 95.31 85 GLY A O 1
ATOM 620 N N . ILE A 1 86 ? -2.052 -4.481 20.906 1.00 94.94 86 ILE A N 1
ATOM 621 C CA . ILE A 1 86 ? -3.306 -4.166 21.575 1.00 94.94 86 ILE A CA 1
ATOM 622 C C . ILE A 1 86 ? -3.213 -4.592 23.034 1.00 94.94 86 ILE A C 1
ATOM 624 O O . ILE A 1 86 ? -2.598 -5.609 23.367 1.00 94.94 86 ILE A O 1
ATOM 628 N N . LYS A 1 87 ? -3.857 -3.830 23.903 1.00 95.06 87 LYS A N 1
ATOM 629 C CA . LYS A 1 87 ? -4.083 -4.191 25.293 1.00 95.06 87 LYS A CA 1
ATOM 630 C C . LYS A 1 87 ? -5.586 -4.263 25.525 1.00 95.06 87 LYS A C 1
ATOM 632 O O . LYS A 1 87 ? -6.338 -3.396 25.091 1.00 95.06 87 LYS A O 1
ATOM 637 N N . ILE A 1 88 ? -6.000 -5.338 26.184 1.00 94.25 88 ILE A N 1
ATOM 638 C CA . ILE A 1 88 ? -7.400 -5.667 26.441 1.00 94.25 88 ILE A CA 1
ATOM 639 C C . ILE A 1 88 ? -7.604 -5.631 27.952 1.00 94.25 88 ILE A C 1
ATOM 641 O O . ILE A 1 88 ? -6.830 -6.246 28.691 1.00 94.25 88 ILE A O 1
ATOM 645 N N . ASP A 1 89 ? -8.629 -4.916 28.412 1.00 93.06 89 ASP A N 1
ATOM 646 C CA . ASP A 1 89 ? -9.046 -4.973 29.811 1.00 93.06 89 ASP A CA 1
ATOM 647 C C . ASP A 1 89 ? -9.857 -6.262 30.047 1.00 93.06 89 ASP A C 1
ATOM 649 O O . ASP A 1 89 ? -10.909 -6.442 29.433 1.00 93.06 89 ASP A O 1
ATOM 653 N N . PRO A 1 90 ? -9.419 -7.185 30.921 1.00 93.50 90 PRO A N 1
ATOM 654 C CA . PRO A 1 90 ? -10.168 -8.413 31.183 1.00 93.50 90 PRO A CA 1
ATOM 655 C C . PRO A 1 90 ? -11.537 -8.164 31.835 1.00 93.50 90 PRO A C 1
ATOM 657 O O . PRO A 1 90 ? -12.401 -9.037 31.766 1.00 93.50 90 PRO A O 1
ATOM 660 N N . ASN A 1 91 ? -11.743 -7.004 32.469 1.00 95.88 91 ASN A N 1
ATOM 661 C CA . ASN A 1 91 ? -13.022 -6.642 33.084 1.00 95.88 91 ASN A CA 1
ATOM 662 C C . ASN A 1 91 ? -13.974 -5.949 32.099 1.00 95.88 91 ASN A C 1
ATOM 664 O O . ASN A 1 91 ? -15.180 -5.931 32.340 1.00 95.88 91 ASN A O 1
ATOM 668 N N . ASP A 1 92 ? -13.446 -5.404 31.000 1.00 94.62 92 ASP A N 1
ATOM 669 C CA . ASP A 1 92 ? -14.212 -4.830 29.891 1.00 94.62 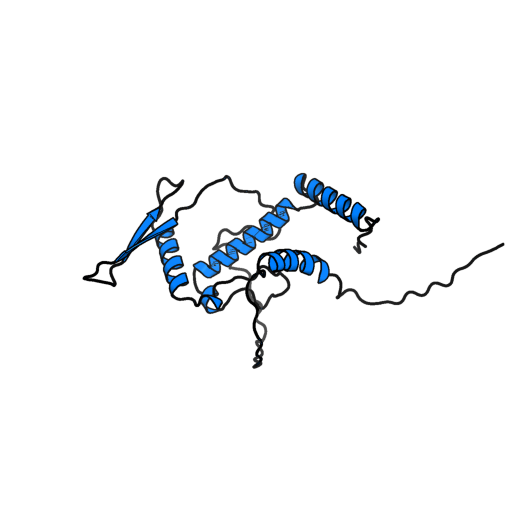92 ASP A CA 1
ATOM 670 C C . ASP A 1 92 ? -13.543 -5.188 28.548 1.00 94.62 92 ASP A C 1
ATOM 672 O O . ASP A 1 92 ? -12.778 -4.393 27.996 1.00 94.62 92 ASP A O 1
ATOM 676 N N . PRO A 1 93 ? -13.804 -6.392 28.001 1.00 87.12 93 PRO A N 1
ATOM 677 C CA . PRO A 1 93 ? -13.112 -6.895 26.810 1.00 87.12 93 PRO A CA 1
ATOM 678 C C . PRO A 1 93 ? -13.327 -6.069 25.535 1.00 87.12 93 PRO A C 1
ATOM 680 O O . PRO A 1 93 ? -12.599 -6.255 24.561 1.00 87.12 93 PRO A O 1
ATOM 683 N N . PHE A 1 94 ? -14.324 -5.179 25.518 1.00 87.62 94 PHE A N 1
ATOM 684 C CA . PHE A 1 94 ? -14.578 -4.275 24.395 1.00 87.62 94 PHE A CA 1
ATOM 685 C C . PHE A 1 94 ? -13.792 -2.963 24.502 1.00 87.62 94 PHE A C 1
ATOM 687 O O . PHE A 1 94 ? -13.758 -2.186 23.546 1.00 87.62 94 PHE A O 1
ATOM 694 N N . LYS A 1 95 ? -13.114 -2.727 25.630 1.00 91.31 95 LYS A N 1
ATOM 695 C CA . LYS A 1 95 ? -12.183 -1.621 25.808 1.00 91.31 95 LYS A CA 1
ATOM 696 C C . LYS A 1 95 ? -10.800 -2.018 25.293 1.00 91.31 95 LYS A C 1
ATOM 698 O O . LYS A 1 95 ? -10.012 -2.664 25.985 1.00 91.31 95 LYS A O 1
ATOM 703 N N . LEU A 1 96 ? -10.522 -1.610 24.058 1.00 91.06 96 LEU A N 1
ATOM 704 C CA . LEU A 1 96 ? -9.247 -1.837 23.388 1.00 91.06 96 LEU A CA 1
ATOM 705 C C . LEU A 1 96 ? -8.355 -0.600 23.506 1.00 91.06 96 LEU A C 1
ATOM 707 O O . LEU A 1 96 ? -8.757 0.507 23.151 1.00 91.06 96 LEU A O 1
ATOM 711 N N . GLU A 1 97 ? -7.130 -0.804 23.973 1.00 94.56 97 GLU A N 1
ATOM 712 C CA . GLU A 1 97 ? -6.054 0.184 23.925 1.00 94.56 97 GLU A CA 1
ATOM 713 C C . GLU A 1 97 ? -5.071 -0.222 22.817 1.00 94.56 97 GLU A C 1
ATOM 715 O O . GLU A 1 97 ? -4.586 -1.355 22.805 1.00 94.56 97 GLU A O 1
ATOM 720 N N . PHE A 1 98 ? -4.768 0.686 21.889 1.00 95.00 98 PHE A N 1
ATOM 721 C CA . PHE A 1 98 ? -3.836 0.447 20.784 1.00 95.00 98 PHE A CA 1
ATOM 722 C C . PHE A 1 98 ? -2.469 1.063 21.088 1.00 95.00 98 PHE A C 1
ATOM 724 O O . PHE A 1 98 ? -2.383 2.194 21.561 1.00 95.00 98 PHE A O 1
ATOM 731 N N . ILE A 1 99 ? -1.402 0.313 20.815 1.00 96.06 99 ILE A N 1
ATOM 732 C CA . ILE A 1 99 ? -0.015 0.751 20.994 1.00 96.06 99 ILE A CA 1
ATOM 733 C C . ILE A 1 99 ? 0.561 1.042 19.610 1.00 96.06 99 ILE A C 1
ATOM 735 O O . ILE A 1 99 ? 0.696 0.121 18.800 1.00 96.06 99 ILE A O 1
ATOM 739 N N . ILE A 1 100 ? 0.898 2.305 19.354 1.00 95.50 100 ILE A N 1
ATOM 740 C CA . ILE A 1 100 ? 1.491 2.770 18.097 1.00 95.50 100 ILE A CA 1
ATOM 741 C C . ILE A 1 100 ? 2.984 3.026 18.313 1.00 95.50 100 ILE A C 1
ATOM 743 O O . ILE A 1 100 ? 3.369 3.655 19.298 1.00 95.50 100 ILE A O 1
ATOM 747 N N . ASP A 1 101 ? 3.809 2.508 17.410 1.00 95.31 101 ASP A N 1
ATOM 748 C CA . ASP A 1 101 ? 5.208 2.900 17.259 1.00 95.31 101 ASP A CA 1
ATOM 749 C C . ASP A 1 101 ? 5.280 4.003 16.206 1.00 95.31 101 ASP A C 1
ATOM 751 O O . ASP A 1 101 ? 4.724 3.837 15.120 1.00 95.31 101 ASP A O 1
ATOM 755 N N . THR A 1 102 ? 5.905 5.133 16.529 1.00 93.44 102 THR A N 1
ATOM 756 C CA . THR A 1 102 ? 5.996 6.274 15.606 1.00 93.44 102 THR A CA 1
ATOM 757 C C . THR A 1 102 ? 7.148 6.116 14.612 1.00 93.44 102 THR A C 1
ATOM 759 O O . THR A 1 102 ? 7.167 6.807 13.597 1.00 93.44 102 THR A O 1
ATOM 762 N N . GLU A 1 103 ? 8.059 5.166 14.858 1.00 93.12 103 GLU A N 1
ATOM 763 C CA . GLU A 1 103 ? 9.241 4.900 14.034 1.00 93.12 103 GLU A CA 1
ATOM 764 C C . GLU A 1 103 ? 10.063 6.179 13.766 1.00 93.12 103 GLU A C 1
ATOM 766 O O . GLU A 1 103 ? 10.620 6.751 14.705 1.00 93.12 103 GLU A O 1
ATOM 771 N N . ASP A 1 104 ? 10.162 6.631 12.509 1.00 90.88 104 ASP A N 1
ATOM 772 C CA . ASP A 1 104 ? 10.940 7.820 12.127 1.00 90.88 104 ASP A CA 1
ATOM 773 C C . ASP A 1 104 ? 10.160 9.143 12.310 1.00 90.88 104 ASP A C 1
ATOM 775 O O . ASP A 1 104 ? 10.732 10.221 12.125 1.00 90.88 104 ASP A O 1
ATOM 779 N N . GLU A 1 105 ? 8.872 9.083 12.664 1.00 87.88 105 GLU A N 1
ATOM 780 C CA . GLU A 1 105 ? 8.013 10.256 12.844 1.00 87.88 105 GLU A CA 1
ATOM 781 C C . GLU A 1 105 ? 8.059 10.781 14.291 1.00 87.88 105 GLU A C 1
ATOM 783 O O . GLU A 1 105 ? 8.031 10.015 15.260 1.00 87.88 105 GLU A O 1
ATOM 788 N N . GLU A 1 106 ? 8.103 12.111 14.446 1.00 87.56 106 GLU A N 1
ATOM 789 C CA . GLU A 1 106 ? 8.087 12.772 15.764 1.00 87.56 106 GLU A CA 1
ATOM 790 C C . GLU A 1 106 ? 6.717 12.669 16.451 1.00 87.56 106 GLU A C 1
ATOM 792 O O . GLU A 1 106 ? 6.645 12.580 17.678 1.00 87.56 106 GLU A O 1
ATOM 797 N N . ASP A 1 107 ? 5.640 12.691 15.664 1.00 90.12 107 ASP A N 1
ATOM 798 C CA . ASP A 1 107 ? 4.256 12.602 16.126 1.00 90.12 107 ASP A CA 1
ATOM 799 C C . ASP A 1 107 ? 3.381 11.926 15.062 1.00 90.12 107 ASP A C 1
ATOM 801 O O . ASP A 1 107 ? 3.685 11.966 13.868 1.00 90.12 107 ASP A O 1
ATOM 805 N N . VAL A 1 108 ? 2.280 11.311 15.491 1.00 92.31 108 VAL A N 1
ATOM 806 C CA . VAL A 1 108 ? 1.349 10.589 14.617 1.00 92.31 108 VAL A CA 1
ATOM 807 C C . VAL A 1 108 ? -0.039 11.185 14.780 1.00 92.31 108 VAL A C 1
ATOM 809 O O . VAL A 1 108 ? -0.638 11.119 15.850 1.00 92.31 108 VAL A O 1
ATOM 812 N N . SER A 1 109 ? -0.564 11.747 13.690 1.00 94.19 109 SER A N 1
ATOM 813 C CA . SER A 1 109 ? -1.899 12.356 13.673 1.00 94.19 109 SER A CA 1
ATOM 814 C C . SER A 1 109 ? -3.002 11.377 14.090 1.00 94.19 109 SER A C 1
ATOM 816 O O . SER A 1 109 ? -2.906 10.173 13.831 1.00 94.19 109 SER A O 1
ATOM 818 N N . GLU A 1 110 ? -4.088 11.897 14.667 1.00 93.25 110 GLU A N 1
ATOM 819 C CA . GLU A 1 110 ? -5.259 11.089 15.028 1.00 93.25 110 GLU A CA 1
ATOM 820 C C . GLU A 1 110 ? -5.854 10.368 13.809 1.00 93.25 110 GLU A C 1
ATOM 822 O O . GLU A 1 110 ? -6.299 9.225 13.925 1.00 93.25 110 GLU A O 1
ATOM 827 N N . GLU A 1 111 ? -5.821 10.995 12.630 1.00 93.50 111 GLU A N 1
ATOM 828 C CA . GLU A 1 111 ? -6.261 10.396 11.371 1.00 93.50 111 GLU A CA 1
ATOM 829 C C . GLU A 1 111 ? -5.420 9.171 10.991 1.00 93.50 111 GLU A C 1
ATOM 831 O O . GLU A 1 111 ? -5.974 8.146 10.591 1.00 93.50 111 GLU A O 1
ATOM 836 N N . GLU A 1 112 ? -4.098 9.246 11.161 1.00 93.25 112 GLU A N 1
ATOM 837 C CA . GLU A 1 112 ? -3.191 8.130 10.877 1.00 93.25 112 GLU A CA 1
ATOM 838 C C . GLU A 1 112 ? -3.378 6.987 11.879 1.00 93.25 112 GLU A C 1
ATOM 840 O O . GLU A 1 112 ? -3.504 5.827 11.483 1.00 93.25 112 GLU A O 1
ATOM 845 N N . VAL A 1 113 ? -3.494 7.301 13.176 1.00 94.94 113 VAL A N 1
ATOM 846 C CA . VAL A 1 113 ? -3.808 6.295 14.205 1.00 94.94 113 VAL A CA 1
ATOM 847 C C . VAL A 1 113 ? -5.133 5.606 13.888 1.00 94.94 113 VAL A C 1
ATOM 849 O O . VAL A 1 113 ? -5.227 4.377 13.929 1.00 94.94 113 VAL A O 1
ATOM 852 N N . ARG A 1 114 ? -6.160 6.382 13.528 1.00 95.38 114 ARG A N 1
ATOM 853 C CA . ARG A 1 114 ? -7.462 5.852 13.129 1.00 95.38 114 ARG A CA 1
ATOM 854 C C . ARG A 1 114 ? -7.337 4.925 11.921 1.00 95.38 114 ARG A C 1
ATOM 856 O O . ARG A 1 114 ? -7.909 3.837 11.955 1.00 95.38 114 ARG A O 1
ATOM 863 N N . ARG A 1 115 ? -6.578 5.314 10.894 1.00 95.12 115 ARG A N 1
ATOM 864 C CA . ARG A 1 115 ? -6.342 4.495 9.697 1.00 95.12 115 ARG A CA 1
ATOM 865 C C . ARG A 1 115 ? -5.689 3.156 10.045 1.00 95.12 115 ARG A C 1
ATOM 867 O O . ARG A 1 115 ? -6.172 2.114 9.607 1.00 95.12 115 ARG A O 1
ATOM 874 N N . LEU A 1 116 ? -4.660 3.158 10.895 1.00 95.88 116 LEU A N 1
ATOM 875 C CA . LEU A 1 116 ? -3.995 1.934 11.362 1.00 95.88 116 LEU A CA 1
ATOM 876 C C . LEU A 1 116 ? -4.950 1.003 12.130 1.00 95.88 116 LEU A C 1
ATOM 878 O O . LEU A 1 116 ? -4.919 -0.217 11.947 1.00 95.88 116 LEU A O 1
ATOM 882 N N . VAL A 1 117 ? -5.831 1.564 12.961 1.00 95.50 117 VAL A N 1
ATOM 883 C CA . VAL A 1 117 ? -6.865 0.794 13.672 1.00 95.50 117 VAL A CA 1
ATOM 884 C C . VAL A 1 117 ? -7.906 0.230 12.700 1.00 95.50 117 VAL A C 1
ATOM 886 O O . VAL A 1 117 ? -8.277 -0.939 12.810 1.00 95.50 117 VAL A O 1
ATOM 889 N N . GLU A 1 118 ? -8.361 1.019 11.725 1.00 95.31 118 GLU A N 1
ATOM 890 C CA . GLU A 1 118 ? -9.297 0.568 10.688 1.00 95.31 118 GLU A CA 1
ATOM 891 C C . GLU A 1 118 ? -8.699 -0.567 9.846 1.00 95.31 118 GLU A C 1
ATOM 893 O O . GLU A 1 118 ? -9.387 -1.555 9.580 1.00 95.31 118 GLU A O 1
ATOM 898 N N . TYR A 1 119 ? -7.412 -0.493 9.497 1.00 95.81 119 TYR A N 1
ATOM 899 C CA . TYR A 1 119 ? -6.705 -1.583 8.825 1.00 95.81 119 TYR A CA 1
ATOM 900 C C . TYR A 1 119 ? -6.661 -2.853 9.669 1.00 95.81 119 TYR A C 1
ATOM 902 O O . TYR A 1 119 ? -6.944 -3.937 9.159 1.00 95.81 119 TYR A O 1
ATOM 910 N N . PHE A 1 120 ? -6.333 -2.732 10.957 1.00 95.25 120 PHE A N 1
ATOM 911 C CA . PHE A 1 120 ? -6.296 -3.870 11.870 1.00 95.25 120 PHE A CA 1
ATOM 912 C C . PHE A 1 120 ? -7.664 -4.559 11.963 1.00 95.25 120 PHE A C 1
ATOM 914 O O . PHE A 1 120 ? -7.766 -5.775 11.802 1.00 95.25 120 PHE A O 1
ATOM 921 N N . LEU A 1 121 ? -8.737 -3.789 12.153 1.00 94.44 121 LEU A N 1
ATOM 922 C CA . LEU A 1 121 ? -10.095 -4.330 12.225 1.00 94.44 121 LEU A CA 1
ATOM 923 C C . LEU A 1 121 ? -10.559 -4.917 10.884 1.00 94.44 121 LEU A C 1
ATOM 925 O O . LEU A 1 121 ? -11.225 -5.954 10.870 1.00 94.44 121 LEU A O 1
ATOM 929 N N . ALA A 1 122 ? -10.183 -4.308 9.756 1.00 95.81 122 ALA A N 1
ATOM 930 C CA . ALA A 1 122 ? -10.434 -4.872 8.433 1.00 95.81 122 ALA A CA 1
ATOM 931 C C . ALA A 1 122 ? -9.737 -6.233 8.277 1.00 95.81 122 ALA A C 1
ATOM 933 O O . ALA A 1 122 ? -10.374 -7.205 7.884 1.00 95.81 122 ALA A O 1
ATOM 934 N N . ALA A 1 123 ? -8.468 -6.343 8.669 1.00 93.69 123 ALA A N 1
ATOM 935 C CA . ALA A 1 123 ? -7.726 -7.601 8.610 1.00 93.69 123 ALA A CA 1
ATOM 936 C C . ALA A 1 123 ? -8.327 -8.704 9.504 1.00 93.69 123 ALA A C 1
ATOM 938 O O . ALA A 1 123 ? -8.223 -9.879 9.169 1.0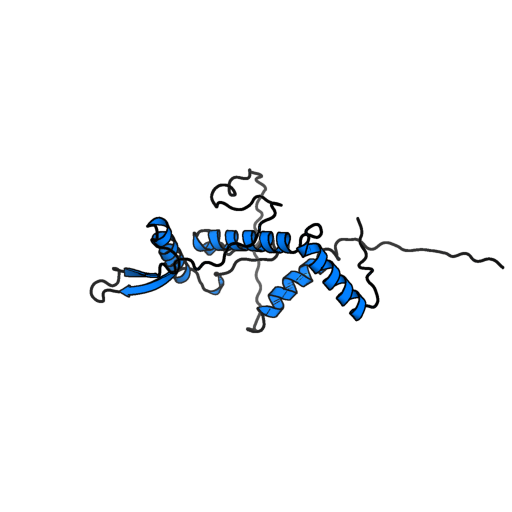0 93.69 123 ALA A O 1
ATOM 939 N N . LEU A 1 124 ? -8.987 -8.347 10.612 1.00 93.94 124 LEU A N 1
ATOM 940 C CA . LEU A 1 124 ? -9.696 -9.308 11.469 1.00 93.94 124 LEU A CA 1
ATOM 941 C C . LEU A 1 124 ? -11.065 -9.741 10.926 1.00 93.94 124 LEU A C 1
ATOM 943 O O . LEU A 1 124 ? -11.582 -10.781 11.332 1.00 93.94 124 LEU A O 1
ATOM 947 N N . THR A 1 125 ? -11.688 -8.928 10.073 1.00 95.31 125 THR A N 1
ATOM 948 C CA . THR A 1 125 ? -13.072 -9.135 9.611 1.00 95.31 125 THR A CA 1
ATOM 949 C C . THR A 1 125 ? -13.165 -9.651 8.179 1.00 95.31 125 THR A C 1
ATOM 951 O O . THR A 1 125 ? -14.213 -10.168 7.787 1.00 95.31 125 THR A O 1
ATOM 954 N N . ILE A 1 126 ? -12.084 -9.550 7.404 1.00 96.69 126 ILE A N 1
ATOM 955 C CA . ILE A 1 126 ? -11.981 -10.090 6.049 1.00 96.69 126 ILE A CA 1
ATOM 956 C C . ILE A 1 126 ? -11.344 -11.492 6.100 1.00 96.69 126 ILE A C 1
ATOM 958 O O . ILE A 1 126 ? -10.298 -11.649 6.732 1.00 96.69 126 ILE A O 1
ATOM 962 N N . PRO A 1 127 ? -11.937 -12.512 5.444 1.00 96.44 127 PRO A N 1
ATOM 963 C CA . PRO A 1 127 ? -11.325 -13.835 5.326 1.00 96.44 127 PRO A CA 1
ATOM 964 C C . PRO A 1 127 ? -9.935 -13.761 4.689 1.00 96.44 127 PRO A C 1
ATOM 966 O O . PRO A 1 127 ? -9.711 -12.971 3.774 1.00 96.44 127 PRO A O 1
ATOM 969 N N . GLU A 1 128 ? -9.008 -14.611 5.128 1.00 93.94 128 GLU A N 1
ATOM 970 C CA . GLU A 1 128 ? -7.625 -14.608 4.630 1.00 93.94 128 GLU A CA 1
ATOM 971 C C . GLU A 1 128 ? -7.565 -14.804 3.104 1.00 93.94 128 GLU A C 1
ATOM 973 O O . GLU A 1 128 ? -6.791 -14.144 2.414 1.00 93.94 128 GLU A O 1
ATOM 978 N N . GLU A 1 129 ? -8.432 -15.656 2.551 1.00 94.56 129 GLU A N 1
ATOM 979 C CA . GLU A 1 129 ? -8.559 -15.897 1.111 1.00 94.56 129 GLU A CA 1
ATOM 980 C C . GLU A 1 129 ? -9.020 -14.675 0.296 1.00 94.56 129 GLU A C 1
ATOM 982 O O . GLU A 1 129 ? -8.833 -14.651 -0.924 1.00 94.56 129 GLU A O 1
ATOM 987 N N . ASP A 1 130 ? -9.581 -13.661 0.958 1.00 94.81 130 ASP A N 1
ATOM 988 C CA . ASP A 1 130 ? -10.044 -12.405 0.365 1.00 94.81 130 ASP A CA 1
ATOM 989 C C . ASP A 1 130 ? -9.040 -11.247 0.571 1.00 94.81 130 ASP A C 1
ATOM 991 O O . ASP A 1 130 ? -9.272 -10.138 0.086 1.00 94.81 130 ASP A O 1
ATOM 995 N N . LEU A 1 131 ? -7.904 -11.477 1.244 1.00 92.88 131 LEU A N 1
ATOM 996 C CA . LEU A 1 131 ? -6.858 -10.471 1.483 1.00 92.88 131 LEU A CA 1
ATOM 997 C C . LEU A 1 131 ? -5.841 -10.394 0.332 1.00 92.88 131 LEU A C 1
ATOM 999 O O . LEU A 1 131 ? -4.655 -10.680 0.499 1.00 92.88 131 LEU A O 1
ATOM 1003 N N . TRP A 1 132 ? -6.289 -10.001 -0.862 1.00 92.25 132 TRP A N 1
ATOM 1004 C CA . TRP A 1 132 ? -5.401 -9.817 -2.015 1.0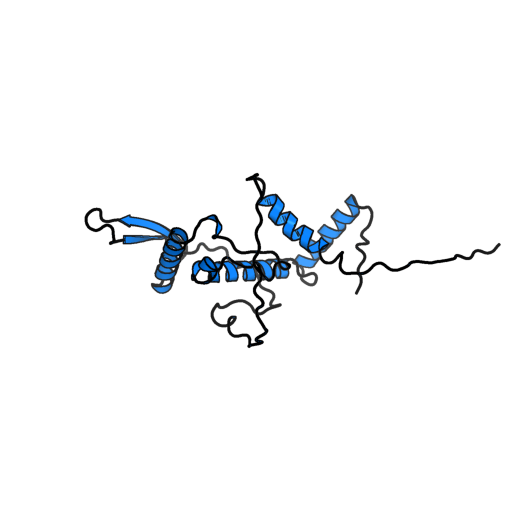0 92.25 132 TRP A CA 1
ATOM 1005 C C . TRP A 1 132 ? -5.877 -8.728 -2.978 1.00 92.25 132 TRP A C 1
ATOM 1007 O O . TRP A 1 132 ? -7.063 -8.425 -3.087 1.00 92.25 132 TRP A O 1
ATOM 1017 N N . VAL A 1 133 ? -4.923 -8.188 -3.736 1.00 91.31 133 VAL A N 1
ATOM 1018 C CA . VAL A 1 133 ? -5.152 -7.347 -4.918 1.00 91.31 133 VAL A CA 1
ATOM 1019 C C . VAL A 1 133 ? -4.419 -7.951 -6.111 1.00 91.31 133 VAL A C 1
ATOM 1021 O O . VAL A 1 133 ? -3.384 -8.603 -5.955 1.00 91.31 133 VAL A O 1
ATOM 1024 N N . ASN A 1 134 ? -4.963 -7.782 -7.311 1.00 85.88 134 ASN A N 1
ATOM 1025 C CA . ASN A 1 134 ? -4.362 -8.323 -8.520 1.00 85.88 134 ASN A CA 1
ATOM 1026 C C . ASN A 1 134 ? -3.451 -7.310 -9.206 1.00 85.88 134 ASN A C 1
ATOM 1028 O O . ASN A 1 134 ? -3.858 -6.213 -9.584 1.00 85.88 134 ASN A O 1
ATOM 1032 N N . LEU A 1 135 ? -2.221 -7.741 -9.461 1.00 80.69 135 LEU A N 1
ATOM 1033 C CA . LEU A 1 135 ? -1.216 -6.949 -10.158 1.00 80.69 135 LEU A CA 1
ATOM 1034 C C . LEU A 1 135 ? -1.298 -7.131 -11.689 1.00 80.69 135 LEU A C 1
ATOM 1036 O O . LEU A 1 135 ? -0.666 -6.379 -12.431 1.00 80.69 135 LEU A O 1
ATOM 1040 N N . SER A 1 136 ? -2.059 -8.117 -12.181 1.00 80.00 136 SER A N 1
ATOM 1041 C CA . SER A 1 136 ? -2.165 -8.442 -13.607 1.00 80.00 136 SER A CA 1
ATOM 1042 C C . SER A 1 136 ? -2.967 -7.387 -14.379 1.00 80.00 136 SER A C 1
ATOM 1044 O O . SER A 1 136 ? -4.132 -7.150 -14.061 1.00 80.00 136 SER A O 1
ATOM 1046 N N . PRO A 1 137 ? -2.413 -6.793 -15.453 1.00 72.81 137 PRO A N 1
ATOM 1047 C CA . PRO A 1 137 ? -3.154 -5.844 -16.280 1.00 72.81 137 PRO A CA 1
ATOM 1048 C C . PRO A 1 137 ? -4.094 -6.523 -17.297 1.00 72.81 137 PRO A C 1
ATOM 1050 O O . PRO A 1 137 ? -4.748 -5.825 -18.059 1.00 72.81 137 PRO A O 1
ATOM 1053 N N . TYR A 1 138 ? -4.172 -7.861 -17.325 1.00 77.81 138 TYR A N 1
ATOM 1054 C CA . TYR A 1 138 ? -5.026 -8.627 -18.257 1.00 77.81 138 TYR A CA 1
ATOM 1055 C C . TYR A 1 138 ? -6.291 -9.180 -17.602 1.00 77.81 138 TYR A C 1
ATOM 1057 O O . TYR A 1 138 ? -7.098 -9.834 -18.258 1.00 77.81 138 TYR A O 1
ATOM 1065 N N . GLU A 1 139 ? -6.457 -8.954 -16.303 1.00 83.12 139 GLU A N 1
ATOM 1066 C CA . GLU A 1 139 ? -7.575 -9.466 -15.517 1.00 83.12 139 GLU A CA 1
ATOM 1067 C C . GLU A 1 139 ? -8.432 -8.308 -14.998 1.00 83.12 139 GLU A C 1
ATOM 1069 O O . GLU A 1 139 ? -8.635 -8.139 -13.798 1.00 83.12 139 GLU A O 1
ATOM 1074 N N . GLU A 1 140 ? -8.967 -7.515 -15.928 1.00 79.81 140 GLU A N 1
ATOM 1075 C CA . GLU A 1 140 ? -9.749 -6.300 -15.642 1.00 79.81 140 GLU A CA 1
ATOM 1076 C C . GLU A 1 140 ? -10.944 -6.545 -14.704 1.00 79.81 140 GLU A C 1
ATOM 1078 O O . GLU A 1 140 ? -11.327 -5.670 -13.935 1.00 79.81 140 GLU A O 1
ATOM 1083 N N . ASN A 1 141 ? -11.513 -7.755 -14.721 1.00 83.75 141 ASN A N 1
ATOM 1084 C CA . ASN A 1 141 ? -12.675 -8.121 -13.904 1.00 83.75 141 ASN A CA 1
ATOM 1085 C C . ASN A 1 141 ? -12.309 -8.773 -12.559 1.00 83.75 141 ASN A C 1
ATOM 1087 O O . ASN A 1 141 ? -13.197 -9.168 -11.805 1.00 83.75 141 ASN A O 1
ATOM 1091 N N . LYS A 1 142 ? -11.015 -8.929 -12.257 1.00 87.25 142 LYS A N 1
ATOM 1092 C CA . LYS A 1 142 ? -10.518 -9.594 -11.047 1.00 87.25 142 LYS A CA 1
ATOM 1093 C C . LYS A 1 142 ? -9.411 -8.751 -10.418 1.00 87.25 142 LYS A C 1
ATOM 1095 O O . LYS A 1 142 ? -8.256 -9.159 -10.385 1.00 87.25 142 LYS A O 1
ATOM 1100 N N . ILE A 1 143 ? -9.784 -7.560 -9.953 1.00 89.62 143 ILE A N 1
ATOM 1101 C CA . ILE A 1 143 ? -8.857 -6.573 -9.381 1.00 89.62 143 ILE A CA 1
ATOM 1102 C C . ILE A 1 143 ? -8.713 -6.765 -7.866 1.00 89.62 143 ILE A C 1
ATOM 1104 O O . ILE A 1 143 ? -7.600 -6.822 -7.356 1.00 89.62 143 ILE A O 1
ATOM 1108 N N . ILE A 1 144 ? -9.831 -6.896 -7.152 1.00 94.19 144 ILE A N 1
ATOM 1109 C CA . ILE A 1 144 ? -9.883 -7.041 -5.692 1.00 94.19 144 ILE A CA 1
ATOM 1110 C C . ILE A 1 144 ? -11.186 -7.754 -5.283 1.00 94.19 144 ILE A C 1
ATOM 1112 O O . ILE A 1 144 ? -12.203 -7.589 -5.970 1.00 94.19 144 ILE A O 1
ATOM 1116 N N . PRO A 1 145 ? -11.210 -8.530 -4.186 1.00 95.25 145 PRO A N 1
ATOM 1117 C CA . PRO A 1 145 ? -12.447 -9.049 -3.610 1.00 95.25 145 PRO A CA 1
ATOM 1118 C C . PRO A 1 145 ? -13.409 -7.939 -3.185 1.00 95.25 145 PRO A C 1
ATOM 1120 O O . PRO A 1 145 ? -13.011 -6.889 -2.678 1.00 95.25 145 PRO A O 1
ATOM 1123 N N . LYS A 1 146 ? -14.712 -8.188 -3.354 1.00 93.44 146 LYS A N 1
ATOM 1124 C CA . LYS A 1 146 ? -15.762 -7.188 -3.105 1.00 93.44 146 LYS A CA 1
ATOM 1125 C C . LYS A 1 146 ? -15.733 -6.651 -1.670 1.00 93.44 146 LYS A C 1
ATOM 1127 O O . LYS A 1 146 ? -15.800 -5.442 -1.480 1.00 93.44 146 LYS A O 1
ATOM 1132 N N . ASN A 1 147 ? -15.615 -7.529 -0.674 1.00 94.06 147 ASN A N 1
ATOM 1133 C CA . ASN A 1 147 ? -15.633 -7.119 0.733 1.00 94.06 147 ASN A CA 1
ATOM 1134 C C . ASN A 1 147 ? -14.407 -6.273 1.085 1.00 94.06 147 ASN A C 1
ATOM 1136 O O . ASN A 1 147 ? -14.551 -5.235 1.725 1.00 94.06 147 ASN A O 1
ATOM 1140 N N . LEU A 1 148 ? -13.230 -6.667 0.591 1.00 95.25 148 LEU A N 1
ATOM 1141 C CA . LEU A 1 148 ? -12.003 -5.903 0.778 1.00 95.25 148 LEU A CA 1
ATOM 1142 C C . LEU A 1 148 ? -12.085 -4.531 0.086 1.00 95.25 148 LEU A C 1
ATOM 1144 O O . LEU A 1 148 ? -11.679 -3.537 0.669 1.00 95.25 148 LEU A O 1
ATOM 1148 N N . SER A 1 149 ? -12.692 -4.433 -1.104 1.00 93.12 149 SER A N 1
ATOM 1149 C CA . SER A 1 149 ? -12.830 -3.162 -1.845 1.00 93.12 149 SER A CA 1
ATOM 1150 C C . SER A 1 149 ? -13.614 -2.065 -1.117 1.00 93.12 149 SER A C 1
ATOM 1152 O O . SER A 1 149 ? -13.492 -0.886 -1.446 1.00 93.12 149 SER A O 1
ATOM 1154 N N . HIS A 1 150 ? -14.434 -2.445 -0.136 1.00 93.56 150 HIS A N 1
ATOM 1155 C CA . HIS A 1 150 ? -15.215 -1.503 0.657 1.00 93.56 150 HIS A CA 1
ATOM 1156 C C . HIS A 1 150 ? -14.460 -0.981 1.889 1.00 93.56 150 HIS A C 1
ATOM 1158 O O . HIS A 1 150 ? -14.934 -0.032 2.511 1.00 93.56 150 HIS A O 1
ATOM 1164 N N . THR A 1 151 ? -13.316 -1.570 2.249 1.00 95.25 151 THR A N 1
ATOM 1165 C CA . THR A 1 151 ? -12.499 -1.132 3.390 1.00 95.25 151 THR A CA 1
ATOM 1166 C C . THR A 1 151 ? -11.449 -0.114 2.947 1.00 95.25 151 THR A C 1
ATOM 1168 O O . THR A 1 151 ? -11.028 -0.121 1.790 1.00 95.25 151 THR A O 1
ATOM 1171 N N . GLU A 1 152 ? -10.992 0.754 3.854 1.00 93.25 152 GLU A N 1
ATOM 1172 C CA . GLU A 1 152 ? -9.861 1.648 3.554 1.00 93.25 152 GLU A CA 1
ATOM 1173 C C . GLU A 1 152 ? -8.582 0.851 3.262 1.00 93.25 152 GLU A C 1
ATOM 1175 O O . GLU A 1 152 ? -7.877 1.164 2.308 1.00 93.25 152 GLU A O 1
ATOM 1180 N N . LEU A 1 153 ? -8.359 -0.266 3.970 1.00 95.31 153 LEU A N 1
ATOM 1181 C CA . LEU A 1 153 ? -7.260 -1.196 3.686 1.00 95.31 153 LEU A CA 1
ATOM 1182 C C . LEU A 1 153 ? -7.249 -1.638 2.215 1.00 95.31 153 LEU A C 1
ATOM 1184 O O . LEU A 1 153 ? -6.210 -1.600 1.565 1.00 95.31 153 LEU A O 1
ATOM 1188 N N . GLY A 1 154 ? -8.394 -2.057 1.670 1.00 94.25 154 GLY A N 1
ATOM 1189 C CA . GLY A 1 154 ? -8.466 -2.511 0.283 1.00 94.25 154 GLY A CA 1
ATOM 1190 C C . GLY A 1 154 ? -8.229 -1.400 -0.736 1.00 94.25 154 GLY A C 1
ATOM 1191 O O . GLY A 1 154 ? -7.577 -1.632 -1.754 1.00 94.25 154 GLY A O 1
ATOM 1192 N N . LYS A 1 155 ? -8.734 -0.192 -0.468 1.00 93.00 155 LYS A N 1
ATOM 1193 C CA . LYS A 1 155 ? -8.527 0.969 -1.345 1.00 93.00 155 LYS A CA 1
ATOM 1194 C C . LYS A 1 155 ? -7.062 1.396 -1.366 1.00 93.00 155 LYS A C 1
ATOM 1196 O O . LYS A 1 155 ? -6.525 1.637 -2.446 1.00 93.00 155 LYS A O 1
ATOM 1201 N N . ASP A 1 156 ? -6.408 1.398 -0.210 1.00 92.94 156 ASP A N 1
ATOM 1202 C CA . ASP A 1 156 ? -4.998 1.762 -0.109 1.00 92.94 156 ASP A CA 1
ATOM 1203 C C . ASP A 1 156 ? -4.086 0.670 -0.681 1.00 92.94 156 ASP A C 1
ATOM 1205 O O . ASP A 1 156 ? -3.161 0.991 -1.422 1.00 92.94 156 ASP A O 1
ATOM 1209 N N . LEU A 1 157 ? -4.407 -0.621 -0.508 1.00 93.00 157 LEU A N 1
ATOM 1210 C CA . LEU A 1 157 ? -3.702 -1.709 -1.207 1.00 93.00 157 LEU A CA 1
ATOM 1211 C C . LEU A 1 157 ? -3.756 -1.564 -2.740 1.00 93.00 157 LEU A C 1
ATOM 1213 O O . LEU A 1 157 ? -2.775 -1.863 -3.423 1.00 93.00 157 LEU A O 1
ATOM 1217 N N . LEU A 1 158 ? -4.876 -1.087 -3.297 1.00 91.75 158 LEU A N 1
ATOM 1218 C CA . LEU A 1 158 ? -4.971 -0.770 -4.728 1.00 91.75 158 LEU A CA 1
ATOM 1219 C C . LEU A 1 158 ? -4.161 0.468 -5.114 1.00 91.75 158 LEU A C 1
ATOM 1221 O O . LEU A 1 158 ? -3.559 0.498 -6.190 1.00 91.75 158 LEU A O 1
ATOM 1225 N N . GLY A 1 159 ? -4.145 1.486 -4.255 1.00 91.12 159 GLY A N 1
ATOM 1226 C CA . GLY A 1 159 ? -3.294 2.660 -4.424 1.00 91.12 159 GLY A CA 1
ATOM 1227 C C . GLY A 1 159 ? -1.815 2.280 -4.494 1.00 91.12 159 GLY A C 1
ATOM 1228 O O . GLY A 1 159 ? -1.117 2.700 -5.418 1.00 91.12 159 GLY A O 1
ATOM 1229 N N . GLU A 1 160 ? -1.365 1.417 -3.585 1.00 90.56 160 GLU A N 1
ATOM 1230 C CA . GLU A 1 160 ? 0.011 0.920 -3.532 1.00 90.56 160 GLU A CA 1
ATOM 1231 C C . GLU A 1 160 ? 0.380 0.074 -4.757 1.00 90.56 160 GLU A C 1
ATOM 1233 O O . GLU A 1 160 ? 1.450 0.270 -5.335 1.00 90.56 160 GLU A O 1
ATOM 1238 N N . ASP A 1 161 ? -0.510 -0.803 -5.237 1.00 89.31 161 ASP A N 1
ATOM 1239 C CA . ASP A 1 161 ? -0.310 -1.501 -6.518 1.00 89.31 161 ASP A CA 1
ATOM 1240 C C . ASP A 1 161 ? -0.122 -0.509 -7.680 1.00 89.31 161 ASP A C 1
ATOM 1242 O O . ASP A 1 161 ? 0.806 -0.635 -8.488 1.00 89.31 161 ASP A O 1
ATOM 1246 N N . TYR A 1 162 ? -0.973 0.516 -7.755 1.00 89.81 162 TYR A N 1
ATOM 1247 C CA . TYR A 1 162 ? -0.879 1.534 -8.795 1.00 89.81 162 TYR A CA 1
ATOM 1248 C C . TYR A 1 162 ? 0.447 2.310 -8.725 1.00 89.81 162 TYR A C 1
ATOM 1250 O O . TYR A 1 162 ? 1.114 2.490 -9.752 1.00 89.81 162 TYR A O 1
ATOM 1258 N N . VAL A 1 163 ? 0.866 2.732 -7.529 1.00 91.81 163 VAL A N 1
ATOM 1259 C CA . VAL A 1 163 ? 2.152 3.412 -7.312 1.00 91.81 163 VAL A CA 1
ATOM 1260 C C . VAL A 1 163 ? 3.318 2.491 -7.666 1.00 91.81 163 VAL A C 1
ATOM 1262 O O . VAL A 1 163 ? 4.237 2.919 -8.367 1.00 91.81 163 VAL A O 1
ATOM 1265 N N . LEU A 1 164 ? 3.267 1.214 -7.281 1.00 90.81 164 LEU A N 1
ATOM 1266 C CA . LEU A 1 164 ? 4.285 0.221 -7.616 1.00 90.81 164 LEU A CA 1
ATOM 1267 C C . LEU A 1 164 ? 4.429 0.054 -9.134 1.00 90.81 164 LEU A C 1
ATOM 1269 O O . LEU A 1 164 ? 5.543 0.117 -9.664 1.00 90.81 164 LEU A O 1
ATOM 1273 N N . LYS A 1 165 ? 3.316 -0.097 -9.859 1.00 89.44 165 LYS A N 1
ATOM 1274 C CA . LYS A 1 165 ? 3.306 -0.187 -11.330 1.00 89.44 165 LYS A CA 1
ATOM 1275 C C . LYS A 1 165 ? 3.917 1.058 -11.973 1.00 89.44 165 LYS A C 1
ATOM 1277 O O . LYS A 1 165 ? 4.746 0.943 -12.881 1.00 89.44 165 LYS A O 1
ATOM 1282 N N . GLN A 1 166 ? 3.561 2.241 -11.479 1.00 91.50 166 GLN A N 1
ATOM 1283 C CA . GLN A 1 166 ? 4.105 3.508 -11.968 1.00 91.50 166 GLN A CA 1
ATOM 1284 C C . GLN A 1 166 ? 5.601 3.647 -11.674 1.00 91.50 166 GLN A C 1
ATOM 1286 O O . GLN A 1 166 ? 6.363 4.097 -12.536 1.00 91.50 166 GLN A O 1
ATOM 1291 N N . LEU A 1 167 ? 6.056 3.207 -10.502 1.00 93.94 167 LEU A N 1
ATOM 1292 C CA . LEU A 1 167 ? 7.464 3.243 -10.122 1.00 93.94 167 LEU A CA 1
ATOM 1293 C C . LEU A 1 167 ? 8.289 2.311 -11.010 1.00 93.94 167 LEU A C 1
ATOM 1295 O O . LEU A 1 167 ? 9.302 2.730 -11.568 1.00 93.94 167 LEU A O 1
ATOM 1299 N N . VAL A 1 168 ? 7.836 1.071 -11.205 1.00 92.88 168 VAL A N 1
ATOM 1300 C CA . VAL A 1 168 ? 8.515 0.095 -12.071 1.00 92.88 168 VAL A CA 1
ATOM 1301 C C . VAL A 1 168 ? 8.579 0.598 -13.514 1.00 92.88 168 VAL A C 1
ATOM 1303 O O . VAL A 1 168 ? 9.641 0.538 -14.141 1.00 92.88 168 VAL A O 1
ATOM 1306 N N . SER A 1 169 ? 7.481 1.159 -14.028 1.00 92.94 169 SER A N 1
ATOM 1307 C CA . SER A 1 169 ? 7.446 1.814 -15.342 1.00 92.94 169 SER A CA 1
ATOM 1308 C C . SER A 1 169 ? 8.472 2.951 -15.430 1.00 92.94 169 SER A C 1
ATOM 1310 O O . SER A 1 169 ? 9.267 3.014 -16.369 1.00 92.94 169 SER A O 1
ATOM 1312 N N . SER A 1 170 ? 8.548 3.793 -14.397 1.00 94.56 170 SER A N 1
ATOM 1313 C CA . SER A 1 170 ? 9.470 4.930 -14.348 1.00 94.56 170 SER A CA 1
ATOM 1314 C C . SER A 1 170 ? 10.939 4.508 -14.327 1.00 94.56 170 SER A C 1
ATOM 1316 O O . SER A 1 170 ? 11.761 5.061 -15.062 1.00 94.56 170 SER A O 1
ATOM 1318 N N . LEU A 1 171 ? 11.276 3.484 -13.538 1.00 95.19 171 LEU A N 1
ATOM 1319 C CA . LEU A 1 171 ? 12.633 2.938 -13.441 1.00 95.19 171 LEU A CA 1
ATOM 1320 C C . LEU A 1 171 ? 13.079 2.233 -14.730 1.00 95.19 171 LEU A C 1
ATOM 1322 O O . LEU A 1 171 ? 14.270 2.229 -15.056 1.00 95.19 171 LEU A O 1
ATOM 1326 N N . THR A 1 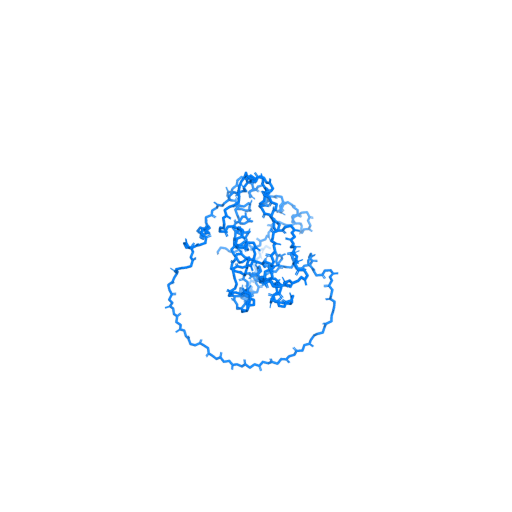172 ? 12.133 1.657 -15.476 1.00 94.81 172 THR A N 1
ATOM 1327 C CA . THR A 1 172 ? 12.395 0.923 -16.723 1.00 94.81 172 THR A CA 1
ATOM 1328 C C . THR A 1 172 ? 12.122 1.743 -17.985 1.00 94.81 172 THR A C 1
ATOM 1330 O O . THR A 1 172 ? 12.300 1.228 -19.089 1.00 94.81 172 THR A O 1
ATOM 1333 N N . TYR A 1 173 ? 11.772 3.028 -17.865 1.00 95.19 173 TYR A N 1
ATOM 1334 C CA . TYR A 1 173 ? 11.439 3.874 -19.010 1.00 95.19 173 TYR A CA 1
ATOM 1335 C C . TYR A 1 173 ? 12.618 3.963 -20.004 1.00 95.19 173 TYR A C 1
ATOM 1337 O O . TYR A 1 173 ? 13.675 4.487 -19.626 1.00 95.19 173 TYR A O 1
ATOM 1345 N N . PRO A 1 174 ? 12.492 3.482 -21.262 1.00 93.56 174 PRO A N 1
ATOM 1346 C CA . PRO A 1 174 ? 13.624 3.309 -22.182 1.00 93.56 174 PRO A CA 1
ATOM 1347 C C . PRO A 1 174 ? 14.394 4.587 -22.520 1.00 93.56 174 PRO A C 1
ATOM 1349 O O . PRO A 1 174 ? 15.558 4.512 -22.901 1.00 93.56 174 PRO A O 1
ATOM 1352 N N . GLU A 1 175 ? 13.773 5.758 -22.384 1.00 93.00 175 GLU A N 1
ATOM 1353 C CA . GLU A 1 175 ? 14.418 7.046 -22.663 1.00 93.00 175 GLU A CA 1
ATOM 1354 C C . GLU A 1 175 ? 15.053 7.680 -21.418 1.00 93.00 175 GLU A C 1
ATOM 1356 O O . GLU A 1 175 ? 15.774 8.677 -21.513 1.00 93.00 175 GLU A O 1
ATOM 1361 N N . SER A 1 176 ? 14.860 7.088 -20.239 1.00 93.88 176 SER A N 1
ATOM 1362 C CA . SER A 1 176 ? 15.587 7.485 -19.037 1.00 93.88 176 SER A CA 1
ATOM 1363 C C . SER A 1 176 ? 17.021 6.940 -19.062 1.00 93.88 176 SER A C 1
ATOM 1365 O O . SER A 1 176 ? 17.333 5.935 -19.707 1.00 93.88 176 SER A O 1
ATOM 1367 N N . LYS A 1 177 ? 17.939 7.592 -18.335 1.00 95.25 177 LYS A N 1
ATOM 1368 C CA . LYS A 1 177 ? 19.329 7.115 -18.210 1.00 95.25 177 LYS A CA 1
ATOM 1369 C C . LYS A 1 177 ? 19.388 5.704 -17.610 1.00 95.25 177 LYS A C 1
ATOM 1371 O O . LYS A 1 177 ? 20.173 4.878 -18.074 1.00 95.25 177 LYS A O 1
ATOM 1376 N N . LEU A 1 178 ? 18.568 5.447 -16.589 1.00 94.62 178 LEU A N 1
ATOM 1377 C CA . LEU A 1 178 ? 18.509 4.160 -15.903 1.00 94.62 178 LEU A CA 1
ATOM 1378 C C . LEU A 1 178 ? 17.860 3.085 -16.781 1.00 94.62 178 LEU A C 1
ATOM 1380 O O . LEU A 1 178 ? 18.449 2.021 -16.964 1.00 94.62 178 LEU A O 1
ATOM 1384 N N . GLY A 1 179 ? 16.718 3.389 -17.399 1.00 95.31 179 GLY A N 1
ATOM 1385 C CA . GLY A 1 179 ? 16.015 2.460 -18.277 1.00 95.31 179 GLY A CA 1
ATOM 1386 C C . GLY A 1 179 ? 16.831 2.075 -19.510 1.00 95.31 179 GLY A C 1
ATOM 1387 O O . GLY A 1 179 ? 16.893 0.893 -19.837 1.00 95.31 179 GLY A O 1
ATOM 1388 N N . ARG A 1 180 ? 17.577 3.007 -20.132 1.00 96.56 180 ARG A N 1
ATOM 1389 C CA . ARG A 1 180 ? 18.545 2.655 -21.194 1.00 96.56 180 ARG A CA 1
ATOM 1390 C C . ARG A 1 180 ? 19.547 1.604 -20.729 1.00 96.56 180 ARG A C 1
ATOM 1392 O O . ARG A 1 180 ? 19.781 0.623 -21.427 1.00 96.56 180 ARG A O 1
ATOM 1399 N N . LYS A 1 181 ? 20.141 1.800 -19.547 1.00 97.12 181 LYS A N 1
ATOM 1400 C CA . LYS A 1 181 ? 21.114 0.856 -18.977 1.00 97.12 181 LYS A CA 1
ATOM 1401 C C . LYS A 1 181 ? 20.472 -0.507 -18.709 1.00 97.12 181 LYS A C 1
ATOM 1403 O O . LYS A 1 181 ? 21.085 -1.526 -19.016 1.00 97.12 181 LYS A O 1
ATOM 1408 N N . TYR A 1 182 ? 19.254 -0.517 -18.168 1.00 95.56 182 TYR A N 1
ATOM 1409 C CA . TYR A 1 182 ? 18.483 -1.734 -17.927 1.00 95.56 182 TYR A CA 1
ATOM 1410 C C . TYR A 1 182 ? 18.231 -2.507 -19.230 1.00 95.56 182 TYR A C 1
ATOM 1412 O O . TYR A 1 182 ? 18.666 -3.650 -19.355 1.00 95.56 182 TYR A O 1
ATOM 1420 N N . TRP A 1 183 ? 17.612 -1.870 -20.228 1.00 95.25 183 TRP A N 1
ATOM 1421 C CA . TRP A 1 183 ? 17.259 -2.527 -21.488 1.00 95.25 183 TRP A CA 1
ATOM 1422 C C . TRP A 1 183 ? 18.481 -2.963 -22.292 1.00 95.25 183 TRP A C 1
ATOM 1424 O O . TRP A 1 183 ? 18.465 -4.054 -22.854 1.00 95.25 183 TRP A O 1
ATOM 1434 N N . ASN A 1 184 ? 19.569 -2.185 -22.296 1.00 94.62 184 ASN A N 1
ATOM 1435 C CA . ASN A 1 184 ? 20.825 -2.609 -22.921 1.00 94.62 184 ASN A CA 1
ATOM 1436 C C . ASN A 1 184 ? 21.329 -3.925 -22.320 1.00 94.62 184 ASN A C 1
ATOM 1438 O O . ASN A 1 184 ? 21.631 -4.853 -23.065 1.00 94.62 184 ASN A O 1
ATOM 1442 N N . LYS A 1 185 ? 21.339 -4.036 -20.985 1.00 94.88 185 LYS A N 1
ATOM 1443 C CA . LYS A 1 185 ? 21.732 -5.270 -20.296 1.00 94.88 185 LYS A CA 1
ATOM 1444 C C . LYS A 1 185 ? 20.798 -6.431 -20.646 1.00 94.88 185 LYS A C 1
ATOM 1446 O O . LYS A 1 185 ? 21.273 -7.522 -20.938 1.00 94.88 185 LYS A O 1
ATOM 1451 N N . VAL A 1 186 ? 19.483 -6.203 -20.663 1.00 91.94 186 VAL A N 1
ATOM 1452 C CA . VAL A 1 186 ? 18.502 -7.229 -21.059 1.00 91.94 186 VAL A CA 1
ATOM 1453 C C . VAL A 1 186 ? 18.782 -7.730 -22.478 1.00 91.94 186 VAL A C 1
ATOM 1455 O O . VAL A 1 186 ? 18.883 -8.936 -22.692 1.00 91.94 186 VAL A O 1
ATOM 1458 N N . TYR A 1 187 ? 18.970 -6.832 -23.448 1.00 90.06 187 TYR A N 1
ATOM 1459 C CA . TYR A 1 187 ? 19.248 -7.222 -24.832 1.00 90.06 187 TYR A CA 1
ATOM 1460 C C . TYR A 1 187 ? 20.604 -7.919 -25.001 1.00 90.06 187 TYR A C 1
ATOM 1462 O O . TYR A 1 187 ? 20.724 -8.813 -25.839 1.00 90.06 187 TYR A O 1
ATOM 1470 N N . GLU A 1 188 ? 21.618 -7.546 -24.217 1.00 92.12 188 GLU A N 1
ATOM 1471 C CA . GLU A 1 188 ? 22.905 -8.246 -24.183 1.00 92.12 188 GLU A CA 1
ATOM 1472 C C . GLU A 1 188 ? 22.754 -9.692 -23.700 1.00 92.12 188 GLU A C 1
ATOM 1474 O O . GLU A 1 188 ? 23.267 -10.602 -24.351 1.00 92.12 188 GLU A O 1
ATOM 1479 N N . GLU A 1 189 ? 22.020 -9.925 -22.609 1.00 89.94 189 GLU A N 1
ATOM 1480 C CA . GLU A 1 189 ? 21.773 -11.279 -22.094 1.00 89.94 189 GLU A CA 1
ATOM 1481 C C . GLU A 1 189 ? 20.928 -12.116 -23.062 1.00 89.94 189 GLU A C 1
ATOM 1483 O O . GLU A 1 189 ? 21.274 -13.260 -23.364 1.00 89.94 189 GLU A O 1
ATOM 1488 N N . VAL A 1 190 ? 19.877 -11.530 -23.646 1.00 89.94 190 VAL A N 1
ATOM 1489 C CA . VAL A 1 190 ? 19.068 -12.197 -2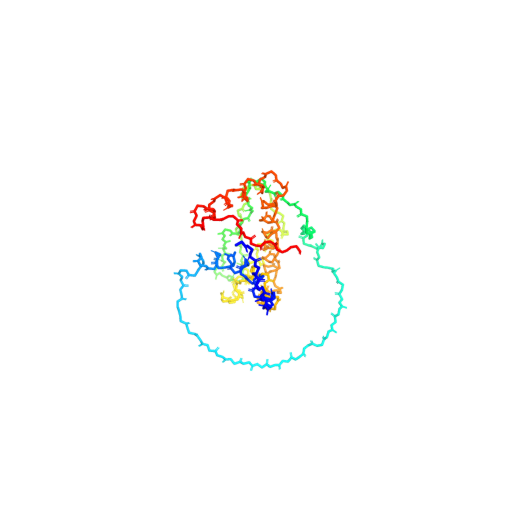4.679 1.00 89.94 190 VAL A CA 1
ATOM 1490 C C . VAL A 1 190 ? 19.937 -12.606 -25.870 1.00 89.94 190 VAL A C 1
ATOM 1492 O O . VAL A 1 190 ? 19.803 -13.724 -26.367 1.00 89.94 190 VAL A O 1
ATOM 1495 N N . ARG A 1 191 ? 20.883 -11.758 -26.296 1.00 85.31 191 ARG A N 1
ATOM 1496 C CA . ARG A 1 191 ? 21.817 -12.089 -27.382 1.00 85.31 191 ARG A CA 1
ATOM 1497 C C . ARG A 1 191 ? 22.702 -13.286 -27.038 1.00 85.31 191 ARG A C 1
ATOM 1499 O O . ARG A 1 191 ? 22.938 -14.109 -27.916 1.00 85.31 191 ARG A O 1
ATOM 1506 N N . LYS A 1 192 ? 23.192 -13.388 -25.797 1.00 89.31 192 LYS A N 1
ATOM 1507 C CA . LYS A 1 192 ? 24.030 -14.519 -25.354 1.00 89.31 192 LYS A CA 1
ATOM 1508 C C . LYS A 1 192 ? 23.263 -15.838 -25.391 1.00 89.31 192 LYS A C 1
ATOM 1510 O O . LYS A 1 192 ? 23.818 -16.844 -25.816 1.00 89.31 192 LYS A O 1
ATOM 1515 N N . ILE A 1 193 ? 22.001 -15.821 -24.963 1.00 85.69 193 ILE A N 1
ATOM 1516 C CA . ILE A 1 193 ? 21.173 -17.028 -24.849 1.00 85.69 193 ILE A CA 1
ATOM 1517 C C . ILE A 1 193 ? 20.613 -17.447 -26.213 1.00 85.69 193 ILE A C 1
ATOM 1519 O O . ILE A 1 193 ? 20.697 -18.611 -26.589 1.00 85.69 193 ILE A O 1
ATOM 1523 N N . ALA A 1 194 ? 20.037 -16.506 -26.961 1.00 79.88 194 ALA A N 1
ATOM 1524 C CA . ALA A 1 194 ? 19.301 -16.797 -28.191 1.00 79.88 194 ALA A CA 1
ATOM 1525 C C . ALA A 1 194 ? 20.136 -16.616 -29.471 1.00 79.88 194 ALA A C 1
ATOM 1527 O O . ALA A 1 194 ? 19.655 -16.911 -30.563 1.00 79.88 194 ALA A O 1
ATOM 1528 N N . GLY A 1 195 ? 21.356 -16.077 -29.377 1.00 72.62 195 GLY A N 1
ATOM 1529 C CA . GLY A 1 195 ? 22.215 -15.782 -30.530 1.00 72.62 195 GLY A CA 1
ATOM 1530 C C . GLY A 1 195 ? 21.723 -14.626 -31.414 1.00 72.62 195 GLY A C 1
ATOM 1531 O O . GLY A 1 195 ? 22.333 -14.329 -32.439 1.00 72.62 195 GLY A O 1
ATOM 1532 N N . THR A 1 196 ? 20.624 -13.955 -31.048 1.00 68.12 196 THR A N 1
ATOM 1533 C CA . THR A 1 196 ? 20.035 -12.848 -31.816 1.00 68.12 196 THR A CA 1
ATOM 1534 C C . THR A 1 196 ? 19.471 -11.774 -30.884 1.00 68.12 196 THR A C 1
ATOM 1536 O O . THR A 1 196 ? 19.016 -12.073 -29.785 1.00 68.12 196 THR A O 1
ATOM 1539 N N . THR A 1 197 ? 19.464 -10.518 -31.340 1.00 58.41 197 THR A N 1
ATOM 1540 C CA . THR A 1 197 ? 18.692 -9.419 -30.721 1.00 58.41 197 THR A CA 1
ATOM 1541 C C . THR A 1 197 ? 17.414 -9.100 -31.481 1.00 58.41 197 THR A C 1
ATOM 1543 O O . THR A 1 197 ? 16.804 -8.058 -31.256 1.00 58.41 197 THR A O 1
ATOM 1546 N N . ASN A 1 198 ? 17.022 -9.962 -32.420 1.00 56.16 198 ASN A N 1
ATOM 1547 C CA . ASN A 1 198 ? 15.850 -9.758 -33.250 1.00 56.16 198 ASN A CA 1
ATOM 1548 C C . ASN A 1 198 ? 14.604 -10.209 -32.486 1.00 56.16 198 ASN A C 1
ATOM 1550 O O . ASN A 1 198 ? 14.003 -11.246 -32.754 1.00 56.16 198 ASN A O 1
ATOM 1554 N N . LEU A 1 199 ? 14.244 -9.411 -31.488 1.00 57.75 199 LEU A N 1
ATOM 1555 C CA . LEU A 1 199 ? 12.906 -9.405 -30.927 1.00 57.75 199 LEU A CA 1
ATOM 1556 C C . LEU A 1 199 ? 12.061 -8.661 -31.961 1.00 57.75 199 LEU A C 1
ATOM 1558 O O . LEU A 1 199 ? 12.176 -7.442 -32.076 1.00 57.75 199 LEU A O 1
ATOM 1562 N N . HIS A 1 200 ? 11.342 -9.395 -32.816 1.00 47.19 200 HIS A N 1
ATOM 1563 C CA . HIS A 1 200 ? 10.604 -8.802 -33.933 1.00 47.19 200 HIS A CA 1
ATOM 1564 C C . HIS A 1 200 ? 9.678 -7.684 -33.427 1.00 47.19 200 HIS A C 1
ATOM 1566 O O . HIS A 1 200 ? 8.680 -7.934 -32.758 1.00 47.19 200 HIS A O 1
ATOM 1572 N N . ARG A 1 201 ? 10.052 -6.441 -33.744 1.00 38.47 201 ARG A N 1
ATOM 1573 C CA . ARG A 1 201 ? 9.343 -5.214 -33.385 1.00 38.47 201 ARG A CA 1
ATOM 1574 C C . ARG A 1 201 ? 8.426 -4.859 -34.548 1.00 38.47 201 ARG A C 1
ATOM 1576 O O . ARG A 1 201 ? 8.913 -4.513 -35.622 1.00 38.47 201 ARG A O 1
ATOM 1583 N N . HIS A 1 202 ? 7.123 -4.967 -34.350 1.00 34.09 202 HIS A N 1
ATOM 1584 C CA . HIS A 1 202 ? 6.147 -4.373 -35.254 1.00 34.09 202 HIS A CA 1
ATOM 1585 C C . HIS A 1 202 ? 5.678 -3.071 -34.613 1.00 34.09 202 HIS A C 1
ATOM 1587 O O . HIS A 1 202 ? 5.137 -3.088 -33.509 1.00 34.09 202 HIS A O 1
ATOM 1593 N N . VAL A 1 203 ? 6.015 -1.966 -35.278 1.00 34.12 203 VAL A N 1
ATOM 1594 C CA . VAL A 1 203 ? 5.392 -0.653 -35.074 1.00 34.12 203 VAL A CA 1
ATOM 1595 C C . VAL A 1 203 ? 4.047 -0.666 -35.784 1.00 34.12 203 VAL A C 1
ATOM 1597 O O . VAL A 1 203 ? 4.001 -1.278 -36.879 1.00 34.12 203 VAL A O 1
#

Secondary structure (DSSP, 8-state):
-------------GGGTHHHHHHHHHHHHHHHH-SS----------------------STTTTTPPPTT----PPPP----EEEEEEEETTEEEEEEEEEE-TT-S---HHHHHHHHHHHHHHHHS-GGG------TT-TT-SS-HHHHTSHHHHHHHHHHHHHHHHHHHHH-TTSHHHHHHHHHHHHHHHHHHS--------

pLDDT: mean 72.58, std 26.84, range [24.72, 97.12]

Sequence (203 aa):
MGKKRLNKKQGLSFEVICLGAALCVVLGVFLLVNQNKGLQKSSLGVSQTAEAAHSTSSGQAVYGLPKPTQLISTSKIHSSPVLKGIKIDPNDPFKLEFIIDTEDEEDVSEEEVRRLVEYFLAALTIPEEDLWVNLSPYEENKIIPKNLSHTELGKDLLGEDYVLKQLVSSLTYPESKLGRKYWNKVYEEVRKIAGTTNLHRHV

Radius of gyration: 24.59 Å; chains: 1; bounding box: 50×42×98 Å